Protein AF-A0A354J5S4-F1 (afdb_monomer_lite)

Sequence (283 aa):
MTESVIISNTYKTKIVNFQKLPHIDVNEFIYNPDIFTYIDLDSKTEQVICNQIESSGGEFEKNYLPVWAHDSKITCGNYSYIKLLNYLDICRPIEYIVSKLIQKKKLCLIYGNCQVTVLSRLLSSSEKFREQYIIVQLPEIFKAEYYNGYYNIFKEILSKTDLFVYQHVNVGNRFGEEMATDNILKFLKEDCIKICFPNAYVGFYYPQSTKIKGEKIPEDTIMPYGDSAIQNNITSTNYEDLITKITSEDLYSKDHIEKYFAESMNELRQREYYCDVIISDYI

pLDDT: mean 76.94, std 16.73, range [27.16, 98.0]

Secondary structure (DSSP, 8-state):
----EEEETTTTEEEEEGGG-TT--GGGG---TT-EEEEE--HHHHHHHHHHHHHTT--BTTTEEEHHHHHHHHTTSEEEHHHHHHHHHHH--HHHHHHHHHTTSEEEEEESSTHHHHHHHHHHH-HHHHHHEEEEEPPPGGGGGGSTTHHHHHHHHHHT-SEEEE----TT-TT-GGGSHHHHGGGS-TT-EEEE-------TT-TTEEEPPSS---TT-S--EEEHHHHTTTT-S-HHHHHHHHT-TTSS-HHHHHHHHHHHHHHHHHHHTT-S---TTT-

Radius of gyration: 24.84 Å; chains: 1; bounding box: 55×50×72 Å

Structure (mmCIF, N/CA/C/O backbone):
data_AF-A0A354J5S4-F1
#
_entry.id   AF-A0A354J5S4-F1
#
loop_
_atom_site.group_PDB
_atom_site.id
_atom_site.type_symbol
_atom_site.label_atom_id
_atom_site.label_alt_id
_atom_site.label_comp_id
_atom_site.label_asym_id
_atom_site.label_entity_id
_atom_site.label_seq_id
_atom_site.pdbx_PDB_ins_code
_atom_site.Cartn_x
_atom_site.Cartn_y
_atom_site.Cartn_z
_atom_site.occupancy
_atom_site.B_iso_or_equiv
_atom_site.auth_seq_id
_atom_site.auth_comp_id
_atom_site.auth_asym_id
_atom_site.auth_atom_id
_atom_site.pdbx_PDB_model_num
ATOM 1 N N . MET A 1 1 ? 17.209 31.662 25.648 1.00 28.86 1 MET A N 1
ATOM 2 C CA . MET A 1 1 ? 16.359 30.878 26.564 1.00 28.86 1 MET A CA 1
ATOM 3 C C . MET A 1 1 ? 14.965 31.432 26.411 1.00 28.86 1 MET A C 1
ATOM 5 O O . MET A 1 1 ? 14.694 32.519 26.894 1.00 28.86 1 MET A O 1
ATOM 9 N N . THR A 1 2 ? 14.153 30.774 25.601 1.00 27.16 2 THR A N 1
ATOM 10 C CA . THR A 1 2 ? 12.825 31.247 25.219 1.00 27.16 2 THR A CA 1
ATOM 11 C C . THR A 1 2 ? 11.898 30.063 25.394 1.00 27.16 2 THR A C 1
ATOM 13 O O . THR A 1 2 ? 12.059 29.037 24.730 1.00 27.16 2 THR A O 1
ATOM 16 N N . GLU A 1 3 ? 10.991 30.193 26.357 1.00 36.50 3 GLU A N 1
ATOM 17 C CA . GLU A 1 3 ? 9.830 29.330 26.512 1.00 36.50 3 GLU A CA 1
ATOM 18 C C . GLU A 1 3 ? 9.137 29.200 25.153 1.00 36.50 3 GLU A C 1
ATOM 20 O O . GLU A 1 3 ? 8.970 30.181 24.431 1.00 36.50 3 GLU A O 1
ATOM 25 N N . SER A 1 4 ? 8.737 27.992 24.774 1.00 36.81 4 SER A N 1
ATOM 26 C CA . SER A 1 4 ? 7.795 27.829 23.662 1.00 36.81 4 SER A CA 1
ATOM 27 C C . SER A 1 4 ? 6.645 26.937 24.097 1.00 36.81 4 SER A C 1
ATOM 29 O O . SER A 1 4 ? 6.351 25.912 23.494 1.00 36.81 4 SER A O 1
ATOM 31 N N . VAL A 1 5 ? 5.972 27.365 25.167 1.00 42.47 5 VAL A N 1
ATOM 32 C CA . VAL A 1 5 ? 4.548 27.080 25.329 1.00 42.47 5 VAL A CA 1
ATOM 33 C C . VAL A 1 5 ? 3.833 28.042 24.384 1.00 42.47 5 VAL A C 1
ATOM 35 O O . VAL A 1 5 ? 3.656 29.217 24.697 1.00 42.47 5 VAL A O 1
ATOM 38 N N . ILE A 1 6 ? 3.472 27.573 23.192 1.00 40.91 6 ILE A N 1
ATOM 39 C CA . ILE A 1 6 ? 2.639 28.370 22.290 1.00 40.91 6 ILE A CA 1
ATOM 40 C C . ILE A 1 6 ? 1.194 28.151 22.736 1.00 40.91 6 ILE A C 1
ATOM 42 O O . ILE A 1 6 ? 0.607 27.093 22.501 1.00 40.91 6 ILE A O 1
ATOM 46 N N . ILE A 1 7 ? 0.644 29.148 23.427 1.00 38.75 7 ILE A N 1
ATOM 47 C CA . ILE A 1 7 ? -0.784 29.224 23.734 1.00 38.75 7 ILE A CA 1
ATOM 48 C C . ILE A 1 7 ? -1.436 29.955 22.563 1.00 38.75 7 ILE A C 1
ATOM 50 O O . ILE A 1 7 ? -1.250 31.159 22.386 1.00 38.75 7 ILE A O 1
ATOM 54 N N . SER A 1 8 ? -2.172 29.222 21.730 1.00 35.97 8 SER A N 1
ATOM 55 C CA . SER A 1 8 ? -3.059 29.850 20.752 1.00 35.97 8 SER A CA 1
ATOM 56 C C . SER A 1 8 ? -4.283 30.368 21.503 1.00 35.97 8 SER A C 1
ATOM 58 O O . SER A 1 8 ? -4.976 29.597 22.155 1.00 35.97 8 SER A O 1
ATOM 60 N N . ASN A 1 9 ? -4.561 31.671 21.438 1.00 35.41 9 ASN A N 1
ATOM 61 C CA . ASN A 1 9 ? -5.758 32.253 22.063 1.00 35.41 9 ASN A CA 1
ATOM 62 C C . ASN A 1 9 ? -7.028 32.062 21.216 1.00 35.41 9 ASN A C 1
ATOM 64 O O . ASN A 1 9 ? -8.121 32.398 21.664 1.00 35.41 9 ASN A O 1
ATOM 68 N N . THR A 1 10 ? -6.903 31.552 19.988 1.00 36.09 10 THR A N 1
ATOM 69 C CA . THR A 1 10 ? -8.021 31.447 19.036 1.00 36.09 10 THR A CA 1
ATOM 70 C C . THR A 1 10 ? -8.784 30.124 19.171 1.00 36.09 10 THR A C 1
ATOM 72 O O . THR A 1 10 ? -9.966 30.056 18.858 1.00 36.09 10 THR A O 1
ATOM 75 N N . TYR A 1 11 ? -8.127 29.097 19.710 1.00 40.41 11 TYR A N 1
ATOM 76 C CA . TYR A 1 11 ? -8.690 27.807 20.111 1.00 40.41 11 TYR A CA 1
ATOM 77 C C . TYR A 1 11 ? -8.011 27.471 21.437 1.00 40.41 11 TYR A C 1
ATOM 79 O O . TYR A 1 11 ? -6.797 27.609 21.484 1.00 40.41 11 TYR A O 1
ATOM 87 N N . LYS A 1 12 ? -8.721 27.095 22.512 1.00 51.34 12 LYS A N 1
ATOM 88 C CA . LYS A 1 12 ? -8.114 26.769 23.826 1.00 51.34 12 LYS A CA 1
ATOM 89 C C . LYS A 1 12 ? -7.152 25.567 23.716 1.00 51.34 12 LYS A C 1
ATOM 91 O O . LYS A 1 12 ? -7.483 24.435 24.066 1.00 51.34 12 LYS A O 1
ATOM 96 N N . THR A 1 13 ? -5.962 25.793 23.183 1.00 48.44 13 THR A N 1
ATOM 97 C CA . THR A 1 13 ? -5.029 24.759 22.747 1.00 48.44 13 THR A CA 1
ATOM 98 C C . THR A 1 13 ? -3.644 25.140 23.238 1.00 48.44 13 THR A C 1
ATOM 100 O O . THR A 1 13 ? -3.124 26.209 22.903 1.00 48.44 13 THR A O 1
ATOM 103 N N . LYS A 1 14 ? -3.052 24.254 24.042 1.00 58.66 14 LYS A N 1
ATOM 104 C CA . LYS A 1 14 ? -1.699 24.406 24.577 1.00 58.66 14 LYS A CA 1
ATOM 105 C C . LYS A 1 14 ? -0.815 23.367 23.893 1.00 58.66 14 LYS A C 1
ATOM 107 O O . LYS A 1 14 ? -0.990 22.166 24.094 1.00 58.66 14 LYS A O 1
ATOM 112 N N . ILE A 1 15 ? 0.119 23.821 23.060 1.00 53.38 15 ILE A N 1
ATOM 113 C CA . ILE A 1 15 ? 1.168 22.945 22.526 1.00 53.38 15 ILE A CA 1
ATOM 114 C C . ILE A 1 15 ? 2.288 22.923 23.559 1.00 53.38 15 ILE A C 1
ATOM 116 O O . ILE A 1 15 ? 2.811 23.981 23.921 1.00 53.38 15 ILE A O 1
ATOM 120 N N . VAL A 1 16 ? 2.644 21.734 24.044 1.00 56.75 16 VAL A N 1
ATOM 121 C CA . VAL A 1 16 ? 3.704 21.580 25.040 1.00 56.75 16 VAL A CA 1
ATOM 122 C C . VAL A 1 16 ? 4.821 20.732 24.456 1.00 56.75 16 VAL A C 1
ATOM 124 O O . VAL A 1 16 ? 4.677 19.527 24.273 1.00 56.75 16 VAL A O 1
ATOM 127 N N . ASN A 1 17 ? 5.944 21.379 24.148 1.00 52.47 17 ASN A N 1
ATOM 128 C CA . ASN A 1 17 ? 7.158 20.694 23.724 1.00 52.47 17 ASN A CA 1
ATOM 129 C C . ASN A 1 17 ? 8.052 20.459 24.949 1.00 52.47 17 ASN A C 1
ATOM 131 O O . ASN A 1 17 ? 8.737 21.370 25.420 1.00 52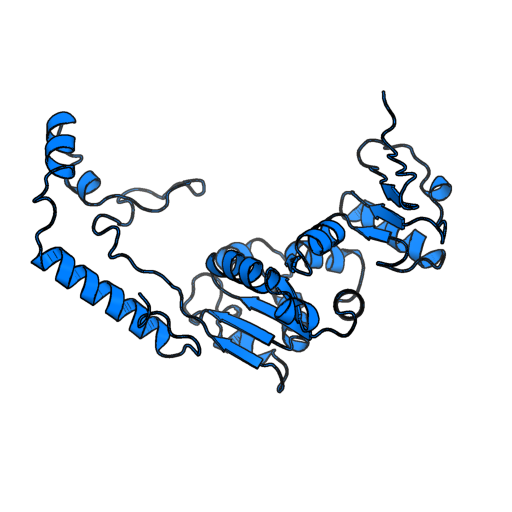.47 17 ASN A O 1
ATOM 135 N N . PHE A 1 18 ? 8.025 19.238 25.474 1.00 53.88 18 PHE A N 1
ATOM 136 C CA . PHE A 1 18 ? 8.757 18.870 26.687 1.00 53.88 18 PHE A CA 1
ATOM 137 C C . PHE A 1 18 ? 10.214 18.450 26.417 1.00 53.88 18 PHE A C 1
ATOM 139 O O . PHE A 1 18 ? 11.010 18.412 27.352 1.00 53.88 18 PHE A O 1
ATOM 146 N N . GLN A 1 19 ? 10.622 18.231 25.156 1.00 45.22 19 GLN A N 1
ATOM 147 C CA . GLN A 1 19 ? 12.012 17.877 24.806 1.00 45.22 19 GLN A CA 1
ATOM 148 C C . GLN A 1 19 ? 13.031 18.972 25.174 1.00 45.22 19 GLN A C 1
ATOM 150 O O . GLN A 1 19 ? 14.220 18.698 25.319 1.00 45.22 19 GLN A O 1
ATOM 155 N N . LYS A 1 20 ? 12.582 20.221 25.352 1.00 46.41 20 LYS A N 1
ATOM 156 C CA . LYS A 1 20 ? 13.426 21.358 25.762 1.00 46.41 20 LYS A CA 1
ATOM 157 C C . LYS A 1 20 ? 13.394 21.651 27.268 1.00 46.41 20 LYS A C 1
ATOM 159 O O . LYS A 1 20 ? 13.984 22.644 27.691 1.00 46.41 20 LYS A O 1
ATOM 164 N N . LEU A 1 21 ? 12.688 20.848 28.068 1.00 48.03 21 LEU A N 1
ATOM 165 C CA . LEU A 1 21 ? 12.344 21.179 29.455 1.00 48.03 21 LEU A CA 1
ATOM 166 C C . LEU A 1 21 ? 12.576 19.977 30.396 1.00 48.03 21 LEU A C 1
ATOM 168 O O . LEU A 1 21 ? 11.621 19.419 30.930 1.00 48.03 21 LEU A O 1
ATOM 172 N N . PRO A 1 22 ? 13.842 19.584 30.648 1.00 42.69 22 PRO A N 1
ATOM 173 C CA . PRO A 1 22 ? 14.190 18.392 31.437 1.00 42.69 22 PRO A CA 1
ATOM 174 C C . PRO A 1 22 ? 13.869 18.487 32.944 1.00 42.69 22 PRO A C 1
ATOM 176 O O . PRO A 1 22 ? 14.145 17.548 33.686 1.00 42.69 22 PRO A O 1
ATOM 179 N N . HIS A 1 23 ? 13.312 19.609 33.414 1.00 41.78 23 HIS A N 1
ATOM 180 C CA . HIS A 1 23 ? 13.087 19.898 34.838 1.00 41.78 23 HIS A CA 1
ATOM 181 C C . HIS A 1 23 ? 11.659 20.344 35.175 1.00 41.78 23 HIS A C 1
ATOM 183 O O . HIS A 1 23 ? 11.429 20.823 36.282 1.00 41.78 23 HIS A O 1
ATOM 189 N N . ILE A 1 24 ? 10.703 20.226 34.249 1.00 46.38 24 ILE A N 1
ATOM 190 C CA . ILE A 1 24 ? 9.313 20.575 34.562 1.00 46.38 24 ILE A CA 1
ATOM 191 C C . ILE A 1 24 ? 8.674 19.452 35.371 1.00 46.38 24 ILE A C 1
ATOM 193 O O . ILE A 1 24 ? 8.628 18.302 34.931 1.00 46.38 24 ILE A O 1
ATOM 197 N N . ASP A 1 25 ? 8.156 19.814 36.543 1.00 47.22 25 ASP A N 1
ATOM 198 C CA . ASP A 1 25 ? 7.254 18.968 37.308 1.00 47.22 25 ASP A CA 1
ATOM 199 C C . ASP A 1 25 ? 5.963 18.795 36.497 1.00 47.22 25 ASP A C 1
ATOM 201 O O . ASP A 1 25 ? 5.202 19.740 36.285 1.00 47.22 25 ASP A O 1
ATOM 205 N N . VAL A 1 26 ? 5.730 17.582 35.994 1.00 48.56 26 VAL A N 1
ATOM 206 C CA . VAL A 1 26 ? 4.555 17.245 35.176 1.00 48.56 26 VAL A CA 1
ATOM 207 C C . VAL A 1 26 ? 3.250 17.539 35.935 1.00 48.56 26 VAL A C 1
ATOM 209 O O . VAL A 1 26 ? 2.219 17.800 35.311 1.00 48.56 26 VAL A O 1
ATOM 212 N N . ASN A 1 27 ? 3.307 17.615 37.271 1.00 46.53 27 ASN A N 1
ATOM 213 C CA . ASN A 1 27 ? 2.189 18.035 38.112 1.00 46.53 27 ASN A CA 1
ATOM 214 C C . ASN A 1 27 ? 1.753 19.503 37.879 1.00 46.53 27 ASN A C 1
ATOM 216 O O . ASN A 1 27 ? 0.619 19.852 38.185 1.00 46.53 27 ASN A O 1
ATOM 220 N N . GLU A 1 28 ? 2.569 20.383 37.293 1.00 49.06 28 GLU A N 1
ATOM 221 C CA . GLU A 1 28 ? 2.109 21.732 36.897 1.00 49.06 28 GLU A CA 1
ATOM 222 C C . GLU A 1 28 ? 1.300 21.736 35.585 1.00 49.06 28 GLU A C 1
ATOM 224 O O . GLU A 1 28 ? 0.610 22.707 35.270 1.00 49.06 28 GLU A O 1
ATOM 229 N N . PHE A 1 29 ? 1.343 20.639 34.823 1.00 53.88 29 PHE A N 1
ATOM 230 C CA . PHE A 1 29 ? 0.548 20.418 33.610 1.00 53.88 29 PHE A CA 1
ATOM 231 C C . PHE A 1 29 ? -0.643 19.484 33.859 1.00 53.88 29 PHE A C 1
ATOM 233 O O . PHE A 1 29 ? -1.167 18.883 32.917 1.00 53.88 29 PHE A O 1
ATOM 240 N N . ILE A 1 30 ? -1.088 19.383 35.120 1.00 53.19 30 ILE A N 1
ATOM 241 C CA . ILE A 1 30 ? -2.297 18.650 35.496 1.00 53.19 30 ILE A CA 1
ATOM 242 C C . ILE A 1 30 ? -3.453 19.078 34.595 1.00 53.19 30 ILE A C 1
ATOM 244 O O . ILE A 1 30 ? -3.718 20.264 34.388 1.00 53.19 30 ILE A O 1
ATOM 248 N N . TYR A 1 31 ? -4.101 18.045 34.059 1.00 51.50 31 TYR A N 1
ATOM 249 C CA . TYR A 1 31 ? -5.344 18.060 33.311 1.00 51.50 31 TYR A CA 1
ATOM 250 C C . TYR A 1 31 ? -6.196 19.306 33.580 1.00 51.50 31 TYR A C 1
ATOM 252 O O . TYR A 1 31 ? -6.795 19.457 34.645 1.00 51.50 31 TYR A O 1
ATOM 260 N N . ASN A 1 32 ? -6.282 20.180 32.577 1.00 60.28 32 ASN A N 1
ATOM 261 C CA . ASN A 1 32 ? -7.360 21.146 32.491 1.00 60.28 32 ASN A CA 1
ATOM 262 C C . ASN A 1 32 ? -8.371 20.607 31.465 1.00 60.28 32 ASN A C 1
ATOM 264 O O . ASN A 1 32 ? -8.022 20.525 30.284 1.00 60.28 32 ASN A O 1
ATOM 268 N N . PRO A 1 33 ? -9.602 20.245 31.874 1.00 57.69 33 PRO A N 1
ATOM 269 C CA . PRO A 1 33 ? -10.614 19.699 30.968 1.00 57.69 33 PRO A CA 1
ATOM 270 C C . PRO A 1 33 ? -10.940 20.632 29.794 1.00 57.69 33 PRO A C 1
ATOM 272 O O . PRO A 1 33 ? -11.371 20.156 28.745 1.00 57.69 33 PRO A O 1
ATOM 275 N N . ASP A 1 34 ? -10.697 21.936 29.952 1.00 55.81 34 ASP A N 1
ATOM 276 C CA . ASP A 1 34 ? -10.975 22.962 28.948 1.00 55.81 34 ASP A CA 1
ATOM 277 C C . ASP A 1 34 ? -9.822 23.195 27.958 1.00 55.81 34 ASP A C 1
ATOM 279 O O . ASP A 1 34 ? -9.954 24.047 27.073 1.00 55.81 34 ASP A O 1
ATOM 283 N N . ILE A 1 35 ? -8.685 22.505 28.110 1.00 59.03 35 ILE A N 1
ATOM 284 C CA . ILE A 1 35 ? -7.488 22.709 27.285 1.00 59.03 35 ILE A CA 1
ATOM 285 C C . ILE A 1 35 ? -7.123 21.416 26.558 1.00 59.03 35 ILE A C 1
ATOM 287 O O . ILE A 1 35 ? -6.870 20.382 27.173 1.00 59.03 35 ILE A O 1
ATOM 291 N N . PHE A 1 36 ? -7.019 21.505 25.232 1.00 55.75 36 PHE A N 1
ATOM 292 C CA . PHE A 1 36 ? -6.488 20.422 24.410 1.00 55.75 36 PHE A CA 1
ATOM 293 C C . PHE A 1 36 ? -4.956 20.442 24.403 1.00 55.75 36 PHE A C 1
ATOM 295 O O . PHE A 1 36 ? -4.360 21.477 24.077 1.00 55.75 36 PHE A O 1
ATOM 302 N N . THR A 1 37 ? -4.329 19.310 24.732 1.00 63.28 37 THR A N 1
ATOM 303 C CA . THR A 1 37 ? -2.869 19.189 24.880 1.00 63.28 37 THR A CA 1
ATOM 304 C C . THR A 1 37 ? -2.248 18.320 23.784 1.00 63.28 37 THR A C 1
ATOM 306 O O . THR A 1 37 ? -2.622 17.160 23.611 1.00 63.28 37 THR A O 1
ATOM 309 N N . TYR A 1 38 ? -1.255 18.859 23.074 1.00 56.16 38 TYR A N 1
ATOM 310 C CA . TYR A 1 38 ? -0.408 18.084 22.159 1.00 56.16 38 TYR A CA 1
ATOM 311 C C . TYR A 1 38 ? 0.848 17.598 22.872 1.00 56.16 38 TYR A C 1
ATOM 313 O O . TYR A 1 38 ? 1.529 18.405 23.508 1.00 56.16 38 TYR A O 1
ATOM 321 N N . ILE A 1 39 ? 1.149 16.303 22.749 1.00 62.31 39 ILE A N 1
ATOM 322 C CA . ILE A 1 39 ? 2.300 15.672 23.408 1.00 62.31 39 ILE A CA 1
ATOM 323 C C . ILE A 1 39 ? 3.324 15.273 22.343 1.00 62.31 39 ILE A C 1
ATOM 325 O O . ILE A 1 39 ? 3.045 14.406 21.515 1.00 62.31 39 ILE A O 1
ATOM 329 N N . ASP A 1 40 ? 4.484 15.932 22.362 1.00 59.91 40 ASP A N 1
ATOM 330 C CA . ASP A 1 40 ? 5.626 15.660 21.477 1.00 59.91 40 ASP A CA 1
ATOM 331 C C . ASP A 1 40 ? 6.833 15.213 22.306 1.00 59.91 40 ASP A C 1
ATOM 333 O O . ASP A 1 40 ? 7.572 16.043 22.852 1.00 59.91 40 ASP A O 1
ATOM 337 N N . LEU A 1 41 ? 6.985 13.903 22.491 1.00 61.81 41 LEU A N 1
ATOM 338 C CA . LEU A 1 41 ? 7.961 13.329 23.410 1.00 61.81 41 LEU A CA 1
ATOM 339 C C . LEU A 1 41 ? 8.554 12.027 22.885 1.00 61.81 41 LEU A C 1
ATOM 341 O O . LEU A 1 41 ? 8.040 11.412 21.955 1.00 61.81 41 LEU A O 1
ATOM 345 N N . ASP A 1 42 ? 9.658 11.599 23.501 1.00 61.34 42 ASP A N 1
ATOM 346 C CA . ASP A 1 42 ? 10.075 10.213 23.355 1.00 61.34 42 ASP A CA 1
ATOM 347 C C . ASP A 1 42 ? 8.988 9.277 23.910 1.00 61.34 42 ASP A C 1
ATOM 349 O O . ASP A 1 42 ? 8.239 9.610 24.833 1.00 61.34 42 ASP A O 1
ATOM 353 N N . SER A 1 43 ? 8.924 8.082 23.331 1.00 60.28 43 SER A N 1
ATOM 354 C CA . SER A 1 43 ? 7.834 7.132 23.551 1.00 60.28 43 SER A CA 1
ATOM 355 C C . SER A 1 43 ? 7.598 6.740 25.022 1.00 60.28 43 SER A C 1
ATOM 357 O O . SER A 1 43 ? 6.459 6.483 25.409 1.00 60.28 43 SER A O 1
ATOM 359 N N . LYS A 1 44 ? 8.636 6.756 25.875 1.00 60.62 44 LYS A N 1
ATOM 360 C CA . LYS A 1 44 ? 8.527 6.387 27.296 1.00 60.62 44 LYS A CA 1
ATOM 361 C C . LYS A 1 44 ? 7.998 7.547 28.142 1.00 60.62 44 LYS A C 1
ATOM 363 O O . LYS A 1 44 ? 7.184 7.334 29.039 1.00 60.62 44 LYS A O 1
ATOM 368 N N . THR A 1 45 ? 8.430 8.772 27.856 1.00 63.56 45 THR A N 1
ATOM 369 C CA . THR A 1 45 ? 7.941 9.972 28.554 1.00 63.56 45 THR A CA 1
ATOM 370 C C . THR A 1 45 ? 6.499 10.294 28.145 1.00 63.56 45 THR A C 1
ATOM 372 O O . THR A 1 45 ? 5.683 10.659 28.993 1.00 63.56 45 THR A O 1
ATOM 375 N N . GLU A 1 46 ? 6.142 10.068 26.876 1.00 67.56 46 GLU A N 1
ATOM 376 C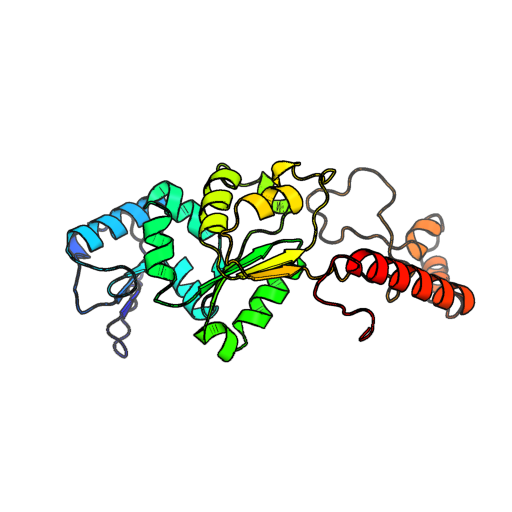 CA . GLU A 1 46 ? 4.769 10.217 26.375 1.00 67.56 46 GLU A CA 1
ATOM 377 C C . GLU A 1 46 ? 3.768 9.342 27.161 1.00 67.56 46 GLU A C 1
ATOM 379 O O . GLU A 1 46 ? 2.689 9.816 27.523 1.00 67.56 46 GLU A O 1
ATOM 384 N N . GLN A 1 47 ? 4.148 8.106 27.511 1.00 65.31 47 GLN A N 1
ATOM 385 C CA . GLN A 1 47 ? 3.329 7.166 28.290 1.00 65.31 47 GLN A CA 1
ATOM 386 C C . GLN A 1 47 ? 2.960 7.696 29.677 1.00 65.31 47 GLN A C 1
ATOM 388 O O . GLN A 1 47 ? 1.796 7.632 30.080 1.00 65.31 47 GLN A O 1
ATOM 393 N N . VAL A 1 48 ? 3.953 8.194 30.421 1.00 67.25 48 VAL A N 1
ATOM 394 C CA . VAL A 1 48 ? 3.758 8.684 31.793 1.00 67.25 48 VAL A CA 1
ATOM 395 C C . VAL A 1 48 ? 2.742 9.822 31.790 1.00 67.25 48 VAL A C 1
ATOM 397 O O . VAL A 1 48 ? 1.803 9.806 32.584 1.00 67.25 48 VAL A O 1
ATOM 400 N N . ILE A 1 49 ? 2.872 10.742 30.833 1.00 69.75 49 ILE A N 1
ATOM 401 C CA . ILE A 1 49 ? 1.964 11.881 30.691 1.00 69.75 49 ILE A CA 1
ATOM 402 C C . ILE A 1 49 ? 0.564 11.425 30.269 1.00 69.75 49 ILE A C 1
ATOM 404 O O . ILE A 1 49 ? -0.416 11.832 30.892 1.00 69.75 49 ILE A O 1
ATOM 408 N N . CYS A 1 50 ? 0.443 10.549 29.263 1.00 72.00 50 CYS A N 1
ATOM 409 C CA . CYS A 1 50 ? -0.860 10.027 28.832 1.00 72.00 50 CYS A CA 1
ATOM 410 C C . CYS A 1 50 ? -1.602 9.346 29.995 1.00 72.00 50 CYS A C 1
ATOM 412 O O . CYS A 1 50 ? -2.772 9.636 30.243 1.00 72.00 50 CYS A O 1
ATOM 414 N N . ASN A 1 51 ? -0.912 8.488 30.753 1.00 71.25 51 ASN A N 1
ATOM 415 C CA . ASN A 1 51 ? -1.498 7.789 31.897 1.00 71.25 51 ASN A CA 1
ATOM 416 C C . ASN A 1 51 ? -1.906 8.745 33.025 1.00 71.25 51 ASN A C 1
ATOM 418 O O . ASN A 1 51 ? -2.936 8.525 33.660 1.00 71.25 51 ASN A O 1
ATOM 422 N N . GLN A 1 52 ? -1.142 9.810 33.271 1.00 70.25 52 GLN A N 1
ATOM 423 C CA . GLN A 1 52 ? -1.490 10.831 34.263 1.00 70.25 52 GLN A CA 1
ATOM 424 C C . GLN A 1 52 ? -2.707 11.666 33.848 1.00 70.25 52 GLN A C 1
ATOM 426 O O . GLN A 1 52 ? -3.577 11.922 34.685 1.00 70.25 52 GLN A O 1
ATOM 431 N N . ILE A 1 53 ? -2.802 12.052 32.568 1.00 71.56 53 ILE A N 1
ATOM 432 C CA . ILE A 1 53 ? -3.968 12.765 32.025 1.00 71.56 53 ILE A CA 1
ATOM 433 C C . ILE A 1 53 ? -5.221 11.902 32.180 1.00 71.56 53 ILE A C 1
ATOM 435 O O . ILE A 1 53 ? -6.227 12.381 32.702 1.00 71.56 53 ILE A O 1
ATOM 439 N N . GLU A 1 54 ? -5.155 10.625 31.798 1.00 73.56 54 GLU A N 1
ATOM 440 C CA . GLU A 1 54 ? -6.297 9.721 31.937 1.00 73.56 54 GLU A CA 1
ATOM 441 C C . GLU A 1 54 ? -6.655 9.409 33.395 1.00 73.56 54 GLU A C 1
ATOM 443 O O . GLU A 1 54 ? -7.833 9.408 33.749 1.00 73.56 54 GLU A O 1
ATOM 448 N N . SER A 1 55 ? -5.662 9.214 34.270 1.00 73.62 55 SER A N 1
ATOM 449 C CA . SER A 1 55 ? -5.898 9.015 35.714 1.00 73.62 55 SER A CA 1
ATOM 450 C C . SER A 1 55 ? -6.560 10.233 36.365 1.00 73.62 55 SER A C 1
ATOM 452 O O . SER A 1 55 ? -7.228 10.107 37.387 1.00 73.62 55 SER A O 1
ATOM 454 N N . SER A 1 56 ? -6.401 11.407 35.750 1.00 72.31 56 SER A N 1
ATOM 455 C CA . SER A 1 56 ? -7.040 12.662 36.150 1.00 72.31 56 SER A CA 1
ATOM 456 C C . SER A 1 56 ? -8.406 12.881 35.475 1.00 72.31 56 SER A C 1
ATOM 458 O O . SER A 1 56 ? -8.999 13.949 35.615 1.00 72.31 56 SER A O 1
ATOM 460 N N . GLY A 1 57 ? -8.924 11.880 34.752 1.00 73.50 57 GLY A N 1
ATOM 461 C CA . GLY A 1 57 ? -10.226 11.908 34.080 1.00 73.50 57 GLY A CA 1
ATOM 462 C C . GLY A 1 57 ? -10.215 12.500 32.669 1.00 73.50 57 GLY A C 1
ATOM 463 O O . GLY A 1 57 ? -11.285 12.734 32.107 1.00 73.50 57 GLY A O 1
ATOM 464 N N . GLY A 1 58 ? -9.039 12.752 32.092 1.00 71.50 58 GLY A N 1
ATOM 465 C CA . GLY A 1 58 ? -8.907 13.142 30.693 1.00 71.50 58 GLY A CA 1
ATOM 466 C C . GLY A 1 58 ? -9.102 11.972 29.733 1.00 71.50 58 GLY A C 1
ATOM 467 O O . GLY A 1 58 ? -8.849 10.817 30.056 1.00 71.50 58 GLY A O 1
ATOM 468 N N . GLU A 1 59 ? -9.541 12.271 28.517 1.00 71.88 59 GLU A N 1
ATOM 469 C CA . GLU A 1 59 ? -9.792 11.279 27.476 1.00 71.88 59 GLU A CA 1
ATOM 470 C C . GLU A 1 59 ? -8.937 11.569 26.230 1.00 71.88 59 GLU A C 1
ATOM 472 O O . GLU A 1 59 ? -8.801 12.719 25.792 1.00 71.88 59 GLU A O 1
ATOM 477 N N . PHE A 1 60 ? -8.380 10.513 25.629 1.00 71.50 60 PHE A N 1
ATOM 478 C CA . PHE A 1 60 ? -7.693 10.573 24.335 1.00 71.50 60 PHE A CA 1
ATOM 479 C C . PHE A 1 60 ? -8.590 11.215 23.264 1.00 71.50 60 PHE A C 1
ATOM 481 O O . PHE A 1 60 ? -9.793 10.958 23.224 1.00 71.50 60 PHE A O 1
ATOM 488 N N . GLU A 1 61 ? -8.011 12.072 22.417 1.00 66.62 61 GLU A N 1
ATOM 489 C CA . GLU A 1 61 ? -8.673 12.884 21.379 1.00 66.62 61 GLU A CA 1
ATOM 490 C C . GLU A 1 61 ? -9.678 13.939 21.842 1.00 66.62 61 GLU A C 1
ATOM 492 O O . GLU A 1 61 ? -10.075 14.773 21.022 1.00 66.62 61 GLU A O 1
ATOM 497 N N . LYS A 1 62 ? -10.037 13.959 23.126 1.00 70.25 62 LYS A N 1
ATOM 498 C CA . LYS A 1 62 ? -10.848 15.016 23.744 1.00 70.25 62 LYS A CA 1
ATOM 499 C C . LYS A 1 62 ? -9.988 16.007 24.516 1.00 70.25 62 LYS A C 1
ATOM 501 O O . LYS A 1 62 ? -10.225 17.206 24.442 1.00 70.25 62 LYS A O 1
ATOM 506 N N . ASN A 1 63 ? -8.994 15.505 25.242 1.00 73.62 63 ASN A N 1
ATOM 507 C CA . ASN A 1 63 ? -8.148 16.302 26.127 1.00 73.62 63 ASN A CA 1
ATOM 508 C C . ASN A 1 63 ? -6.679 16.271 25.713 1.00 73.62 63 ASN A C 1
ATOM 510 O O . ASN A 1 63 ? -5.954 17.234 25.958 1.00 73.62 63 ASN A O 1
ATOM 514 N N . TYR A 1 64 ? -6.242 15.198 25.053 1.00 71.25 64 TYR A N 1
ATOM 515 C CA . TYR A 1 64 ? -4.881 15.110 24.546 1.00 71.25 64 TYR A CA 1
ATOM 516 C C . TYR A 1 64 ? -4.776 14.324 23.243 1.00 71.25 64 TYR A C 1
ATOM 518 O O . TYR A 1 64 ? -5.625 13.484 22.931 1.00 71.25 64 TYR A O 1
ATOM 526 N N . LEU A 1 65 ? -3.712 14.593 22.489 1.00 68.75 65 LEU A N 1
ATOM 527 C CA . LEU A 1 65 ? -3.345 13.831 21.302 1.00 68.75 65 LEU A CA 1
ATOM 528 C C . LEU A 1 65 ? -1.820 13.766 21.179 1.00 68.75 65 LEU A C 1
ATOM 530 O O . LEU A 1 65 ? -1.171 14.818 21.146 1.00 68.75 65 LEU A O 1
ATOM 534 N N . PRO A 1 66 ? -1.235 12.564 21.074 1.00 68.94 66 PRO A N 1
ATOM 535 C CA . PRO A 1 66 ? 0.133 12.414 20.613 1.00 68.94 66 PRO A CA 1
ATOM 536 C C . PRO A 1 66 ? 0.372 13.142 19.295 1.00 68.94 66 PRO A C 1
ATOM 538 O O . PRO A 1 66 ? -0.488 13.107 18.407 1.00 68.94 66 PRO A O 1
ATOM 541 N N . VAL A 1 67 ? 1.545 13.750 19.117 1.00 66.19 67 VAL A N 1
ATOM 542 C CA . VAL A 1 67 ? 1.869 14.477 17.877 1.00 66.19 67 VAL A CA 1
ATOM 543 C C . VAL A 1 67 ? 1.717 13.598 16.641 1.00 66.19 67 VAL A C 1
ATOM 545 O O . VAL A 1 67 ? 1.161 14.038 15.639 1.00 66.19 67 VAL A O 1
ATOM 548 N N . TRP A 1 68 ? 2.093 12.324 16.714 1.00 67.44 68 TRP A N 1
ATOM 549 C CA . TRP A 1 68 ? 1.930 11.421 15.578 1.00 67.44 68 TRP A CA 1
ATOM 550 C C . TRP A 1 68 ? 0.459 11.177 15.198 1.00 67.44 68 TRP A C 1
ATOM 552 O O . TRP A 1 68 ? 0.153 10.985 14.018 1.00 67.44 68 TRP A O 1
ATOM 562 N N . ALA A 1 69 ? -0.455 11.201 16.170 1.00 67.06 69 ALA A N 1
ATOM 563 C CA . ALA A 1 69 ? -1.890 11.073 15.942 1.00 67.06 69 ALA A CA 1
ATOM 564 C C . ALA A 1 69 ? -2.507 12.411 15.488 1.00 67.06 69 ALA A C 1
ATOM 566 O O . ALA A 1 69 ? -3.467 12.414 14.718 1.00 67.06 69 ALA A O 1
ATOM 567 N N . HIS A 1 70 ? -1.920 13.547 15.880 1.00 65.50 70 HIS A N 1
ATOM 568 C CA . HIS A 1 70 ? -2.254 14.862 15.325 1.00 65.50 70 HIS A CA 1
ATOM 569 C C . HIS A 1 70 ? -1.861 14.983 13.855 1.00 65.50 70 HIS A C 1
ATOM 571 O O . HIS A 1 70 ? -2.705 15.340 13.032 1.00 65.50 70 HIS A O 1
ATOM 577 N N . ASP A 1 71 ? -0.632 14.594 13.506 1.00 62.31 71 ASP A N 1
ATOM 578 C CA . ASP A 1 71 ? -0.204 14.473 12.111 1.00 62.31 71 ASP A CA 1
ATOM 579 C C . ASP A 1 71 ? -1.173 13.582 11.336 1.00 62.31 71 ASP A C 1
ATOM 581 O O . ASP A 1 71 ? -1.487 13.871 10.191 1.00 62.31 71 ASP A O 1
ATOM 585 N N . SER A 1 72 ? -1.718 12.544 11.976 1.00 61.66 72 SER A N 1
ATOM 586 C CA . SER A 1 72 ? -2.691 11.646 11.351 1.00 61.66 72 SER A CA 1
ATOM 587 C C . SER A 1 72 ? -4.061 12.300 11.089 1.00 61.66 72 SER A C 1
ATOM 589 O O . SER A 1 72 ? -4.749 11.964 10.122 1.00 61.66 72 SER A O 1
ATOM 591 N N . LYS A 1 73 ? -4.468 13.277 11.916 1.00 59.50 73 LYS A N 1
ATOM 592 C CA . LYS A 1 73 ? -5.628 14.142 11.627 1.00 59.50 73 LYS A CA 1
ATOM 593 C C . LYS A 1 73 ? -5.333 15.091 10.464 1.00 59.50 73 LYS A C 1
ATOM 595 O O . LYS A 1 73 ? -6.219 15.304 9.640 1.00 59.50 73 LYS A O 1
ATOM 600 N N . ILE A 1 74 ? -4.096 15.586 10.343 1.00 58.69 74 ILE A N 1
ATOM 601 C CA . ILE A 1 74 ? -3.638 16.363 9.175 1.00 58.69 74 ILE A CA 1
ATOM 602 C C . ILE A 1 74 ? -3.613 15.485 7.913 1.00 58.69 74 ILE A C 1
ATOM 604 O O . ILE A 1 74 ? -4.094 15.901 6.862 1.00 58.69 74 ILE A O 1
ATOM 608 N N . THR A 1 75 ? -3.142 14.239 8.006 1.00 58.19 75 THR A N 1
ATOM 609 C CA . THR A 1 75 ? -3.196 13.252 6.909 1.00 58.19 75 THR A CA 1
ATOM 610 C C . THR A 1 75 ? -4.589 12.636 6.730 1.00 58.19 75 THR A C 1
ATOM 612 O O . THR A 1 75 ? -4.761 11.706 5.941 1.00 58.19 75 THR A O 1
ATOM 615 N N . CYS A 1 76 ? -5.596 13.193 7.409 1.00 65.25 76 CYS A N 1
ATOM 616 C CA . CYS A 1 76 ? -7.011 12.920 7.218 1.00 65.25 76 CYS A CA 1
ATOM 617 C C . CYS A 1 76 ? -7.410 11.450 7.465 1.00 65.25 76 CYS A C 1
ATOM 619 O O . CYS A 1 76 ? -8.136 10.848 6.671 1.00 65.25 76 CYS A O 1
ATOM 621 N N . GLY A 1 77 ? -6.971 10.884 8.594 1.00 65.00 77 GLY A N 1
ATOM 622 C CA . GLY A 1 77 ? -7.338 9.530 9.029 1.00 65.00 77 GLY A CA 1
ATOM 623 C C . GLY A 1 77 ? -6.409 8.441 8.496 1.00 65.00 77 GLY A C 1
ATOM 624 O O . GLY A 1 77 ? -6.843 7.305 8.312 1.00 65.00 77 GLY A O 1
ATOM 625 N N . ASN A 1 78 ? -5.153 8.797 8.224 1.00 76.12 78 ASN A N 1
ATOM 626 C CA . ASN A 1 78 ? -4.103 7.877 7.812 1.00 76.12 78 ASN A CA 1
ATOM 627 C C . ASN A 1 78 ? -3.050 7.760 8.916 1.00 76.12 78 ASN A C 1
ATOM 629 O O . ASN A 1 78 ? -2.200 8.642 9.073 1.00 76.12 78 ASN A O 1
ATOM 633 N N . TYR A 1 79 ? -3.138 6.681 9.689 1.00 77.44 79 TYR A N 1
ATOM 634 C CA . TYR A 1 79 ? -2.284 6.428 10.843 1.00 77.44 79 TYR A CA 1
ATOM 635 C C . TYR A 1 79 ? -1.149 5.480 10.470 1.00 77.44 79 TYR A C 1
ATOM 637 O O . TYR A 1 79 ? -1.370 4.430 9.875 1.00 77.44 79 TYR A O 1
ATOM 645 N N . SER A 1 80 ? 0.078 5.807 10.870 1.00 78.81 80 SER A N 1
ATOM 646 C CA . SER A 1 80 ? 1.218 4.904 10.688 1.00 78.81 80 SER A CA 1
ATOM 647 C C . SER A 1 80 ? 1.140 3.731 11.666 1.00 78.81 80 SER A C 1
ATOM 649 O O . SER A 1 80 ? 1.134 3.937 12.880 1.00 78.81 80 SER A O 1
ATOM 651 N N . TYR A 1 81 ? 1.167 2.505 11.143 1.00 77.62 81 TYR A N 1
ATOM 652 C CA . TYR A 1 81 ? 1.201 1.288 11.952 1.00 77.62 81 TYR A CA 1
ATOM 653 C C . TYR A 1 81 ? 2.431 1.220 12.864 1.00 77.62 81 TYR A C 1
ATOM 655 O O . TYR A 1 81 ? 2.317 0.790 13.997 1.00 77.62 81 TYR A O 1
ATOM 663 N N . ILE A 1 82 ? 3.598 1.701 12.426 1.00 75.12 82 ILE A N 1
ATOM 664 C CA . ILE A 1 82 ? 4.812 1.706 13.264 1.00 75.12 82 ILE A CA 1
ATOM 665 C C . ILE A 1 82 ? 4.670 2.654 14.456 1.00 75.12 82 ILE A C 1
ATOM 667 O O . ILE A 1 82 ? 5.043 2.317 15.575 1.00 75.12 82 ILE A O 1
ATOM 671 N N . LYS A 1 83 ? 4.095 3.839 14.229 1.00 74.50 83 LYS A N 1
ATOM 672 C CA . LYS A 1 83 ? 3.798 4.783 15.314 1.00 74.50 83 LYS A CA 1
ATOM 673 C C . LYS A 1 83 ? 2.764 4.184 16.277 1.00 74.50 83 LYS A C 1
ATOM 675 O O . LYS A 1 83 ? 2.925 4.310 17.485 1.00 74.50 83 LYS A O 1
ATOM 680 N N . LEU A 1 84 ? 1.774 3.462 15.743 1.00 73.88 84 LEU A N 1
ATOM 681 C CA . LEU A 1 84 ? 0.796 2.708 16.526 1.00 73.88 84 LEU A CA 1
ATOM 682 C C . LEU A 1 84 ? 1.451 1.585 17.347 1.00 73.88 84 LEU A C 1
ATOM 684 O O . LEU A 1 84 ? 1.174 1.489 18.532 1.00 73.88 84 LEU A O 1
ATOM 688 N N . LEU A 1 85 ? 2.337 0.782 16.750 1.00 71.31 85 LEU A N 1
ATOM 689 C CA . LEU A 1 85 ? 3.088 -0.292 17.407 1.00 71.31 85 LEU A CA 1
ATOM 690 C C . LEU A 1 85 ? 3.902 0.218 18.588 1.00 71.31 85 LEU A C 1
ATOM 692 O O . LEU A 1 85 ? 3.737 -0.268 19.701 1.00 71.31 85 LEU A O 1
ATOM 696 N N . ASN A 1 86 ? 4.725 1.242 18.349 1.00 68.50 86 ASN A N 1
ATOM 697 C CA . ASN A 1 86 ? 5.528 1.855 19.400 1.00 68.50 86 ASN A CA 1
ATOM 698 C C . ASN A 1 86 ? 4.639 2.368 20.538 1.00 68.50 86 ASN A C 1
ATOM 700 O O . ASN A 1 86 ? 5.018 2.297 21.699 1.00 68.50 86 ASN A O 1
ATOM 704 N N . TYR A 1 87 ? 3.442 2.864 20.218 1.00 66.06 87 TYR A N 1
ATOM 705 C CA . TYR A 1 87 ? 2.488 3.290 21.230 1.00 66.06 87 TYR A CA 1
ATOM 706 C C . TYR A 1 87 ? 1.797 2.102 21.934 1.00 66.06 87 TYR A C 1
ATOM 708 O O . TYR A 1 87 ? 1.525 2.187 23.127 1.00 66.06 87 TYR A O 1
ATOM 716 N N . LEU A 1 88 ? 1.523 0.987 21.250 1.00 64.50 88 LEU A N 1
ATOM 717 C CA . LEU A 1 88 ? 0.903 -0.219 21.823 1.00 64.50 88 LEU A CA 1
ATOM 718 C C . LEU A 1 88 ? 1.818 -0.938 22.809 1.00 64.50 88 LEU A C 1
ATOM 720 O O . LEU A 1 88 ? 1.393 -1.201 23.934 1.00 64.50 88 LEU A O 1
ATOM 724 N N . ASP A 1 89 ? 3.071 -1.183 22.415 1.00 61.19 89 ASP A N 1
ATOM 725 C CA . ASP A 1 89 ? 4.080 -1.852 23.250 1.00 61.19 89 ASP A CA 1
ATOM 726 C C . ASP A 1 89 ? 4.321 -1.118 24.576 1.00 61.19 89 ASP A C 1
ATOM 728 O O . ASP A 1 89 ? 4.812 -1.695 25.547 1.00 61.19 89 ASP A O 1
ATOM 732 N N . ILE A 1 90 ? 3.960 0.164 24.626 1.00 54.88 90 ILE A N 1
ATOM 733 C CA . ILE A 1 90 ? 4.218 1.039 25.758 1.00 54.88 90 ILE A CA 1
ATOM 734 C C . ILE A 1 90 ? 2.927 1.370 26.524 1.00 54.88 90 ILE A C 1
ATOM 736 O O . ILE A 1 90 ? 2.948 1.411 27.750 1.00 54.88 90 ILE A O 1
ATOM 740 N N . CYS A 1 91 ? 1.785 1.597 25.871 1.00 56.25 91 CYS A N 1
ATOM 741 C CA . CYS A 1 91 ? 0.659 2.281 26.519 1.00 56.25 91 CYS A CA 1
ATOM 742 C C . CYS A 1 91 ? -0.594 1.422 26.749 1.00 56.25 91 CYS A C 1
ATOM 744 O O . CYS A 1 91 ? -1.259 1.631 27.771 1.00 56.25 91 CYS A O 1
ATOM 746 N N . ARG A 1 92 ? -1.003 0.548 25.810 1.00 66.44 92 ARG A N 1
ATOM 747 C CA . ARG A 1 92 ? -2.381 -0.001 25.778 1.00 66.44 92 ARG A CA 1
ATOM 748 C C . ARG A 1 92 ? -2.532 -1.301 24.970 1.00 66.44 92 ARG A C 1
ATOM 750 O O . ARG A 1 92 ? -1.817 -1.476 23.991 1.00 66.44 92 ARG A O 1
ATOM 757 N N . PRO A 1 93 ? -3.547 -2.138 25.274 1.00 69.62 93 PRO A N 1
ATOM 758 C CA . PRO A 1 93 ? -4.001 -3.192 24.367 1.00 69.62 93 PRO A CA 1
ATOM 759 C C . PRO A 1 93 ? -4.482 -2.623 23.031 1.00 69.62 93 PRO A C 1
ATOM 761 O O . PRO A 1 93 ? -5.036 -1.518 22.966 1.00 69.62 93 PRO A O 1
ATOM 764 N N . ILE A 1 94 ? -4.349 -3.416 21.974 1.00 71.19 94 ILE A N 1
ATOM 765 C CA . ILE A 1 94 ? -4.755 -3.037 20.622 1.00 71.19 94 ILE A CA 1
ATOM 766 C C . ILE A 1 94 ? -6.236 -2.709 20.520 1.00 71.19 94 ILE A C 1
ATOM 768 O O . ILE A 1 94 ? -6.611 -1.762 19.830 1.00 71.19 94 ILE A O 1
ATOM 772 N N . GLU A 1 95 ? -7.074 -3.417 21.276 1.00 70.94 95 GLU A N 1
ATOM 773 C CA . GLU A 1 95 ? -8.510 -3.175 21.374 1.00 70.94 95 GLU A CA 1
ATOM 774 C C . GLU A 1 95 ? -8.797 -1.736 21.779 1.00 70.94 95 GLU A C 1
ATOM 776 O O . GLU A 1 95 ? -9.669 -1.095 21.197 1.00 70.94 95 GLU A O 1
ATOM 781 N N . TYR A 1 96 ? -8.051 -1.220 22.756 1.00 71.75 96 TYR A N 1
ATOM 782 C CA . TYR A 1 96 ? -8.258 0.128 23.256 1.00 71.75 96 TYR A CA 1
ATOM 783 C C . TYR A 1 96 ? -7.948 1.152 22.167 1.00 71.75 96 TYR A C 1
ATOM 785 O O . TYR A 1 96 ? -8.793 1.994 21.863 1.00 71.75 96 TYR A O 1
ATOM 793 N N . ILE A 1 97 ? -6.785 1.046 21.523 1.00 67.88 97 ILE A N 1
ATOM 794 C CA . ILE A 1 97 ? -6.371 2.014 20.501 1.00 67.88 97 ILE A CA 1
ATOM 795 C C . ILE A 1 97 ? -7.282 1.947 19.285 1.00 67.88 97 ILE A C 1
ATOM 797 O O . ILE A 1 97 ? -7.784 2.973 18.838 1.00 67.88 97 ILE A O 1
ATOM 801 N N . VAL A 1 98 ? -7.549 0.742 18.789 1.00 71.50 98 VAL A N 1
ATOM 802 C CA . VAL A 1 98 ? -8.451 0.515 17.661 1.00 71.50 98 VAL A CA 1
ATOM 803 C C . VAL A 1 98 ? -9.843 1.070 17.981 1.00 71.50 98 VAL A C 1
ATOM 805 O O . VAL A 1 98 ? -10.391 1.815 17.176 1.00 71.50 98 VAL A O 1
ATOM 808 N N . SER A 1 99 ? -10.389 0.819 19.177 1.00 73.81 99 SER A N 1
ATOM 809 C CA . SER A 1 99 ? -11.706 1.348 19.568 1.00 73.81 99 SER A CA 1
ATOM 810 C C . SER A 1 99 ? -11.765 2.879 19.614 1.00 73.81 99 SER A C 1
ATOM 812 O O . SER A 1 99 ? 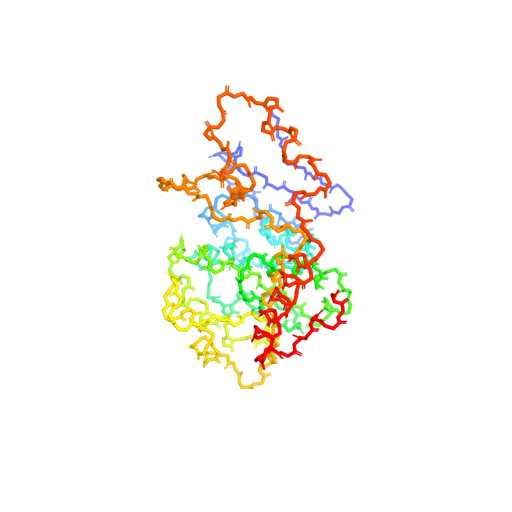-12.792 3.463 19.263 1.00 73.81 99 SER A O 1
ATOM 814 N N . LYS A 1 100 ? -10.670 3.533 20.022 1.00 69.75 100 LYS A N 1
ATOM 815 C CA . LYS A 1 100 ? -10.582 4.994 20.113 1.00 69.75 100 LYS A CA 1
ATOM 816 C C . LYS A 1 100 ? -10.356 5.634 18.752 1.00 69.75 100 LYS A C 1
ATOM 818 O O . LYS A 1 100 ? -11.084 6.557 18.411 1.00 69.75 100 LYS A O 1
ATOM 823 N N . LEU A 1 101 ? -9.424 5.103 17.961 1.00 68.19 101 LEU A N 1
ATOM 824 C CA . LEU A 1 101 ? -9.131 5.607 16.623 1.00 68.19 101 LEU A CA 1
ATOM 825 C C . LEU A 1 101 ? -10.325 5.449 15.691 1.00 68.19 101 LEU A C 1
ATOM 827 O O . LEU A 1 101 ? -10.638 6.373 14.953 1.00 68.19 101 LEU A O 1
ATOM 831 N N . ILE A 1 102 ? -11.008 4.301 15.734 1.00 70.56 102 ILE A N 1
ATOM 832 C CA . ILE A 1 102 ? -12.020 3.959 14.736 1.00 70.56 102 ILE A CA 1
ATOM 833 C C . ILE A 1 102 ? -13.266 4.851 14.811 1.00 70.56 102 ILE A C 1
ATOM 835 O O . ILE A 1 102 ? -13.914 5.010 13.788 1.00 70.56 102 ILE A O 1
ATOM 839 N N . GLN A 1 103 ? -13.592 5.501 15.937 1.00 65.62 103 GLN 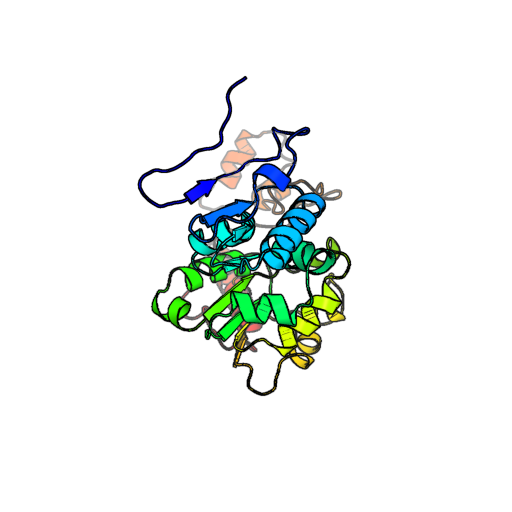A N 1
ATOM 840 C CA . GLN A 1 103 ? -14.682 6.497 16.059 1.00 65.62 103 GLN A CA 1
ATOM 841 C C . GLN A 1 103 ? -15.945 6.222 15.191 1.00 65.62 103 GLN A C 1
ATOM 843 O O . GLN A 1 103 ? -16.431 7.104 14.483 1.00 65.62 103 GLN A O 1
ATOM 848 N N . LYS A 1 104 ? -16.494 4.995 15.238 1.00 74.31 104 LYS A N 1
ATOM 849 C CA . LYS A 1 104 ? -17.644 4.500 14.429 1.00 74.31 104 LYS A CA 1
ATOM 850 C C . LYS A 1 104 ? -17.415 4.301 12.918 1.00 74.31 104 LYS A C 1
ATOM 852 O O . LYS A 1 104 ? -18.353 3.916 12.222 1.00 74.31 104 LYS A O 1
ATOM 857 N N . LYS A 1 105 ? -16.218 4.554 12.403 1.00 87.19 105 LYS A N 1
ATOM 858 C CA . LYS A 1 105 ? -15.805 4.232 11.030 1.00 87.19 105 LYS A CA 1
ATOM 859 C C . LYS A 1 105 ? -15.411 2.756 10.917 1.00 87.19 105 LYS A C 1
ATOM 861 O O . LYS A 1 105 ? -15.500 2.003 11.880 1.00 87.19 105 LYS A O 1
ATOM 866 N N . LYS A 1 106 ? -15.005 2.337 9.726 1.00 91.75 106 LYS A N 1
ATOM 867 C CA . LYS A 1 106 ? -14.482 1.004 9.421 1.00 91.75 106 LYS A CA 1
ATOM 868 C C . LYS A 1 106 ? -12.961 1.034 9.299 1.00 91.75 106 LYS A C 1
ATOM 870 O O . LYS A 1 106 ? -12.393 2.022 8.829 1.00 91.75 106 LYS A O 1
ATOM 875 N N . LEU A 1 107 ? -12.287 -0.039 9.689 1.00 92.25 107 LEU A N 1
ATOM 876 C CA . LEU A 1 107 ? -10.837 -0.154 9.567 1.00 92.25 107 LEU A CA 1
ATOM 877 C C . LEU A 1 107 ? -10.428 -0.598 8.163 1.00 92.25 107 LEU A C 1
ATOM 879 O O . LEU A 1 107 ? -10.817 -1.675 7.711 1.00 92.25 107 LEU A O 1
ATOM 883 N N . CYS A 1 108 ? -9.592 0.203 7.510 1.00 94.94 108 CYS A N 1
ATOM 884 C CA . CYS A 1 108 ? -8.914 -0.133 6.269 1.00 94.94 108 CYS A CA 1
ATOM 885 C C . CYS A 1 108 ? -7.420 -0.385 6.520 1.00 94.94 108 CYS A C 1
ATOM 887 O O . CYS A 1 108 ? -6.732 0.452 7.110 1.00 94.94 108 CYS A O 1
ATOM 889 N N . LEU A 1 109 ? -6.909 -1.510 6.024 1.00 94.25 109 LEU A N 1
ATOM 890 C CA . LEU A 1 109 ? -5.476 -1.781 5.932 1.00 94.25 109 LEU A CA 1
ATOM 891 C C . LEU A 1 109 ? -5.048 -1.867 4.475 1.00 94.25 109 LEU A C 1
ATOM 893 O O . LEU A 1 109 ? -5.781 -2.390 3.635 1.00 94.25 109 LEU A O 1
ATOM 897 N N . ILE A 1 110 ? -3.831 -1.391 4.204 1.00 94.00 110 ILE A N 1
ATOM 898 C CA . ILE A 1 110 ? -3.226 -1.450 2.874 1.00 94.00 110 ILE A CA 1
ATOM 899 C C . ILE A 1 110 ? -1.884 -2.177 2.951 1.00 94.00 110 ILE A C 1
ATOM 901 O O . ILE A 1 110 ? -1.001 -1.746 3.691 1.00 94.00 110 ILE A O 1
ATOM 905 N N . TYR A 1 111 ? -1.742 -3.271 2.201 1.00 93.56 111 TYR A N 1
ATOM 906 C CA . TYR A 1 111 ? -0.605 -4.194 2.275 1.00 93.56 111 TYR A CA 1
ATOM 907 C C . TYR A 1 111 ? 0.094 -4.398 0.924 1.00 93.56 111 TYR A C 1
ATOM 909 O O . TYR A 1 111 ? -0.562 -4.579 -0.097 1.00 93.56 111 TYR A O 1
ATOM 917 N N . GLY A 1 112 ? 1.430 -4.383 0.891 1.00 91.81 112 GLY A N 1
ATOM 918 C CA . GLY A 1 112 ? 2.184 -4.512 -0.360 1.00 91.81 112 GLY A CA 1
ATOM 919 C C . GLY A 1 112 ? 3.522 -3.774 -0.369 1.00 91.81 112 GLY A C 1
ATOM 920 O O . GLY A 1 112 ? 4.148 -3.545 0.670 1.00 91.81 112 GLY A O 1
ATOM 921 N N . ASN A 1 113 ? 3.986 -3.437 -1.572 1.00 89.75 113 ASN A N 1
ATOM 922 C CA . ASN A 1 113 ? 5.244 -2.732 -1.811 1.00 89.75 113 ASN A CA 1
ATOM 923 C C . ASN A 1 113 ? 5.098 -1.204 -1.632 1.00 89.75 113 ASN A C 1
ATOM 925 O O . ASN A 1 113 ? 4.110 -0.723 -1.090 1.00 89.75 113 ASN A O 1
ATOM 929 N N . CYS A 1 114 ? 6.070 -0.419 -2.106 1.00 85.88 114 CYS A N 1
ATOM 930 C CA . CYS A 1 114 ? 6.064 1.047 -2.000 1.00 85.88 114 CYS A CA 1
ATOM 931 C C . CYS A 1 114 ? 4.816 1.754 -2.570 1.00 85.88 114 CYS A C 1
ATOM 933 O O . CYS A 1 114 ? 4.485 2.862 -2.139 1.00 85.88 114 CYS A O 1
ATOM 935 N N . GLN A 1 115 ? 4.080 1.126 -3.490 1.00 90.69 115 GLN A N 1
ATOM 936 C CA . GLN A 1 115 ? 2.860 1.677 -4.089 1.00 90.69 115 GLN A CA 1
ATOM 937 C C . GLN A 1 115 ? 1.731 1.846 -3.061 1.00 90.69 115 GLN A C 1
ATOM 939 O O . GLN A 1 115 ? 0.896 2.740 -3.218 1.00 90.69 115 GLN A O 1
ATOM 944 N N . VAL A 1 116 ? 1.730 1.073 -1.966 1.00 90.06 116 VAL A N 1
ATOM 945 C CA . VAL A 1 116 ? 0.707 1.187 -0.909 1.00 90.06 116 VAL A CA 1
ATOM 946 C C . VAL A 1 116 ? 0.709 2.554 -0.240 1.00 90.06 116 VAL A C 1
ATOM 948 O O . VAL A 1 116 ? -0.351 3.070 0.102 1.00 90.06 116 VAL A O 1
ATOM 951 N N . THR A 1 117 ? 1.882 3.180 -0.103 1.00 86.06 117 THR A N 1
ATOM 952 C CA . THR A 1 117 ? 2.020 4.522 0.476 1.00 86.06 117 THR A CA 1
ATOM 953 C C . THR A 1 117 ? 1.315 5.562 -0.393 1.00 86.06 117 THR A C 1
ATOM 955 O O . THR A 1 117 ? 0.647 6.462 0.118 1.00 86.06 117 THR A O 1
ATOM 958 N N . VAL A 1 118 ? 1.435 5.432 -1.716 1.00 88.81 118 VAL A N 1
ATOM 959 C CA . VAL A 1 118 ? 0.778 6.327 -2.674 1.00 88.81 118 VAL A CA 1
ATOM 960 C C . VAL A 1 118 ? -0.728 6.085 -2.677 1.00 88.81 118 VAL A C 1
ATOM 962 O O . VAL A 1 118 ? -1.495 7.037 -2.533 1.00 88.81 118 VAL A O 1
ATOM 965 N N . LEU A 1 119 ? -1.154 4.822 -2.759 1.00 91.50 119 LEU A N 1
ATOM 966 C CA . LEU A 1 119 ? -2.570 4.453 -2.747 1.00 91.50 119 LEU A CA 1
ATOM 967 C C . LEU A 1 119 ? -3.270 4.931 -1.471 1.00 91.50 119 LEU A C 1
ATOM 969 O O . LEU A 1 119 ? -4.355 5.502 -1.535 1.00 91.50 119 LEU A O 1
ATOM 973 N N . SER A 1 120 ? -2.614 4.766 -0.324 1.00 90.31 120 SER A N 1
ATOM 974 C CA . SER A 1 120 ? -3.091 5.249 0.968 1.00 90.31 120 SER A CA 1
ATOM 975 C C . SER A 1 120 ? -3.378 6.752 0.946 1.00 90.31 120 SER A C 1
ATOM 977 O O . SER A 1 120 ? -4.472 7.175 1.310 1.00 90.31 120 SER A O 1
ATOM 979 N N . ARG A 1 121 ? -2.448 7.566 0.426 1.00 87.25 121 ARG A N 1
ATOM 980 C CA . ARG A 1 121 ? -2.633 9.022 0.289 1.00 87.25 121 ARG A CA 1
ATOM 981 C C . ARG A 1 121 ? -3.783 9.379 -0.655 1.00 87.25 121 ARG A C 1
ATOM 983 O O . ARG A 1 121 ? -4.565 10.274 -0.342 1.00 87.25 121 ARG A O 1
ATOM 990 N N . LEU A 1 122 ? -3.900 8.679 -1.785 1.00 91.00 122 LEU A N 1
ATOM 991 C CA . LEU A 1 122 ? -4.987 8.890 -2.745 1.00 91.00 122 LEU A CA 1
ATOM 992 C C . LEU A 1 122 ? -6.351 8.566 -2.125 1.00 91.00 122 LEU A C 1
ATOM 994 O O . LEU A 1 122 ? -7.257 9.393 -2.194 1.00 91.00 122 LEU A O 1
ATOM 998 N N . LEU A 1 123 ? -6.493 7.424 -1.452 1.00 92.31 123 LEU A N 1
ATOM 999 C CA . LEU A 1 123 ? -7.736 7.063 -0.763 1.00 92.31 123 LEU A CA 1
ATOM 1000 C C . LEU A 1 123 ? -8.071 8.055 0.355 1.00 92.31 123 LEU A C 1
ATOM 1002 O O . LEU A 1 123 ? -9.206 8.523 0.435 1.00 92.31 123 LEU A O 1
ATOM 1006 N N . SER A 1 124 ? -7.080 8.461 1.154 1.00 87.88 124 SER A N 1
ATOM 1007 C CA . SER A 1 124 ? -7.254 9.493 2.182 1.00 87.88 124 SER A CA 1
ATOM 1008 C C . SER A 1 124 ? -7.658 10.851 1.611 1.00 87.88 124 SER A C 1
ATOM 1010 O O . SER A 1 124 ? -8.273 11.636 2.323 1.00 87.88 124 SER A O 1
ATOM 1012 N N . SER A 1 125 ? -7.374 11.157 0.343 1.00 88.25 125 SER A N 1
ATOM 1013 C CA . SER A 1 125 ? -7.827 12.406 -0.288 1.00 88.25 125 SER A CA 1
ATOM 1014 C C . SER A 1 125 ? -9.328 12.417 -0.618 1.00 88.25 125 SER A C 1
ATOM 1016 O O . SER A 1 125 ? -9.932 13.491 -0.683 1.00 88.25 125 SER A O 1
ATOM 1018 N N . SER A 1 126 ? -9.968 11.248 -0.721 1.00 92.50 126 SER A N 1
ATOM 1019 C CA . SER A 1 126 ? -11.399 11.122 -1.014 1.00 92.50 126 SER A CA 1
ATOM 1020 C C . SER A 1 126 ? -12.256 11.337 0.235 1.00 92.50 126 SER A C 1
ATOM 1022 O O . SER A 1 126 ? -12.206 10.556 1.182 1.00 92.50 126 SER A O 1
ATOM 1024 N N . GLU A 1 127 ? -13.098 12.372 0.231 1.00 90.44 127 GLU A N 1
ATOM 1025 C CA . GLU A 1 127 ? -14.006 12.673 1.348 1.00 90.44 127 GLU A CA 1
ATOM 1026 C C . GLU A 1 127 ? -14.961 11.518 1.655 1.00 90.44 127 GLU A C 1
ATOM 1028 O O . GLU A 1 127 ? -15.017 11.058 2.793 1.00 90.44 127 GLU A O 1
ATOM 1033 N N . LYS A 1 128 ? -15.606 10.966 0.622 1.00 93.12 128 LYS A N 1
ATOM 1034 C CA . LYS A 1 128 ? -16.511 9.815 0.757 1.00 93.12 128 LYS A CA 1
ATOM 1035 C C . LYS A 1 128 ? -15.824 8.603 1.381 1.00 93.12 128 LYS A C 1
ATOM 1037 O O . LYS A 1 128 ? -16.435 7.869 2.151 1.00 93.12 128 LYS A O 1
ATOM 1042 N N . PHE A 1 129 ? -14.551 8.382 1.047 1.00 94.38 129 PHE A N 1
ATOM 1043 C CA . PHE A 1 129 ? -13.783 7.297 1.647 1.00 94.38 129 PHE A CA 1
ATOM 1044 C C . PHE A 1 129 ? -13.529 7.573 3.132 1.00 94.38 129 PHE A C 1
ATOM 1046 O O . PHE A 1 129 ? -13.781 6.710 3.971 1.00 94.38 129 PHE A O 1
ATOM 1053 N N . ARG A 1 130 ? -13.103 8.795 3.472 1.00 89.00 130 ARG A N 1
ATOM 1054 C CA . ARG A 1 130 ? -12.823 9.205 4.856 1.00 89.00 130 ARG A CA 1
ATOM 1055 C C . ARG A 1 130 ? -14.043 9.207 5.764 1.00 89.00 130 ARG A C 1
ATOM 1057 O O . ARG A 1 130 ? -13.881 9.067 6.974 1.00 89.00 130 ARG A O 1
ATOM 1064 N N . GLU A 1 131 ? -15.240 9.420 5.235 1.00 89.19 131 GLU A N 1
ATOM 1065 C CA . GLU A 1 131 ? -16.478 9.319 6.017 1.00 89.19 131 GLU A CA 1
ATOM 1066 C C . GLU A 1 131 ? -16.709 7.892 6.521 1.00 89.19 131 GLU A C 1
ATOM 1068 O O . GLU A 1 131 ? -17.222 7.703 7.623 1.00 89.19 131 GLU A O 1
ATOM 1073 N N . GLN A 1 132 ? -16.288 6.897 5.740 1.00 92.12 132 GLN A N 1
ATOM 1074 C CA . GLN A 1 132 ? -16.561 5.488 6.006 1.00 92.12 132 GLN A CA 1
ATOM 1075 C C . GLN A 1 132 ? -15.389 4.757 6.651 1.00 92.12 132 GLN A C 1
ATOM 1077 O O . GLN A 1 132 ? -15.621 3.876 7.476 1.00 92.12 132 GLN A O 1
ATOM 1082 N N . TYR A 1 133 ? -14.154 5.105 6.294 1.00 92.50 133 TYR A N 1
ATOM 1083 C CA . TYR A 1 133 ? -12.966 4.340 6.654 1.00 92.50 133 TYR A CA 1
ATOM 1084 C C . TYR A 1 133 ? -11.901 5.184 7.350 1.00 92.50 133 TYR A C 1
ATOM 1086 O O . TYR A 1 133 ? -11.749 6.383 7.104 1.00 92.50 133 TYR A O 1
ATOM 1094 N N . ILE A 1 134 ? -11.116 4.508 8.181 1.00 89.25 134 ILE A N 1
ATOM 1095 C CA . ILE A 1 134 ? -9.823 4.972 8.682 1.00 89.25 134 ILE A CA 1
ATOM 1096 C C . ILE A 1 134 ? -8.755 4.032 8.157 1.00 89.25 134 ILE A C 1
ATOM 1098 O O . ILE A 1 134 ? -8.940 2.818 8.188 1.00 89.25 134 ILE A O 1
ATOM 1102 N N . ILE A 1 135 ? -7.643 4.588 7.688 1.00 89.44 135 ILE A N 1
ATOM 1103 C CA . ILE A 1 135 ? -6.517 3.800 7.203 1.00 89.44 135 ILE A CA 1
ATOM 1104 C C . ILE A 1 135 ? -5.488 3.661 8.320 1.00 89.44 135 ILE A C 1
ATOM 1106 O O . ILE A 1 135 ? -5.021 4.658 8.873 1.00 89.44 135 ILE A O 1
ATOM 1110 N N . VAL A 1 136 ? -5.095 2.423 8.606 1.00 86.25 136 VAL A N 1
ATOM 1111 C CA . VAL A 1 136 ? -3.839 2.133 9.302 1.00 86.25 136 VAL A CA 1
ATOM 1112 C C . VAL A 1 136 ? -2.836 1.674 8.246 1.00 86.25 136 VAL A C 1
ATOM 1114 O O . VAL A 1 136 ? -2.932 0.582 7.685 1.00 86.25 136 VAL A O 1
ATOM 1117 N N . GLN A 1 137 ? -1.896 2.556 7.921 1.00 81.88 137 GLN A N 1
ATOM 1118 C CA . GLN A 1 137 ? -0.866 2.316 6.925 1.00 81.88 137 GLN A CA 1
ATOM 1119 C C . GLN A 1 137 ? 0.190 1.371 7.493 1.00 81.88 137 GLN A C 1
ATOM 1121 O O . GLN A 1 137 ? 0.973 1.742 8.375 1.00 81.88 137 GLN A O 1
ATOM 1126 N N . LEU A 1 138 ? 0.231 0.160 6.943 1.00 82.69 138 LEU A N 1
ATOM 1127 C CA . LEU A 1 138 ? 1.294 -0.800 7.196 1.00 82.69 138 LEU A CA 1
ATOM 1128 C C . LEU A 1 138 ? 2.606 -0.297 6.575 1.00 82.69 138 LEU A C 1
ATOM 1130 O O . LEU A 1 138 ? 2.579 0.400 5.553 1.00 82.69 138 LEU A O 1
ATOM 1134 N N . PRO A 1 139 ? 3.768 -0.623 7.165 1.00 78.44 139 PRO A N 1
ATOM 1135 C CA . PRO A 1 139 ? 5.028 -0.427 6.477 1.00 78.44 139 PRO A CA 1
ATOM 1136 C C . PRO A 1 139 ? 5.039 -1.243 5.184 1.00 78.44 139 PRO A C 1
ATOM 1138 O O . PRO A 1 139 ? 4.385 -2.277 5.047 1.00 78.44 139 PRO A O 1
ATOM 1141 N N . GLU A 1 140 ? 5.832 -0.769 4.235 1.00 82.06 140 GLU A N 1
ATOM 1142 C CA . GLU A 1 140 ? 6.122 -1.508 3.015 1.00 82.06 140 GLU A CA 1
ATOM 1143 C C . GLU A 1 140 ? 6.728 -2.860 3.395 1.00 82.06 140 GLU A C 1
ATOM 1145 O O . GLU A 1 140 ? 7.556 -2.930 4.305 1.00 82.06 140 GLU A O 1
ATOM 1150 N N . ILE A 1 141 ? 6.342 -3.929 2.698 1.00 80.19 141 ILE A N 1
ATOM 1151 C CA . ILE A 1 141 ? 6.702 -5.299 3.092 1.00 80.19 141 ILE A CA 1
ATOM 1152 C C . ILE A 1 141 ? 8.210 -5.506 3.311 1.00 80.19 141 ILE A C 1
ATOM 1154 O O . ILE A 1 141 ? 8.618 -6.205 4.231 1.00 80.19 141 ILE A O 1
ATOM 1158 N N . PHE A 1 142 ? 9.051 -4.828 2.528 1.00 73.50 142 PHE A N 1
ATOM 1159 C CA . PHE A 1 142 ? 10.505 -4.924 2.651 1.00 73.50 142 PHE A CA 1
ATOM 1160 C C . PHE A 1 142 ? 11.088 -4.237 3.884 1.00 73.50 142 PHE A C 1
ATOM 1162 O O . PHE A 1 142 ? 12.269 -4.398 4.154 1.00 73.50 142 PHE A O 1
ATOM 1169 N N . LYS A 1 143 ? 10.281 -3.469 4.615 1.00 74.25 143 LYS A N 1
ATOM 1170 C CA . LYS A 1 143 ? 10.662 -2.854 5.885 1.00 74.25 143 LYS A CA 1
ATOM 1171 C C . LYS A 1 143 ? 10.157 -3.649 7.088 1.00 74.25 143 LYS A C 1
ATOM 1173 O O . LYS A 1 143 ? 10.508 -3.301 8.208 1.00 74.25 143 LYS A O 1
ATOM 1178 N N . ALA A 1 144 ? 9.334 -4.682 6.888 1.00 69.06 144 ALA A N 1
ATOM 1179 C CA . ALA A 1 144 ? 8.693 -5.412 7.983 1.00 69.06 144 ALA A CA 1
ATOM 1180 C C . ALA A 1 144 ? 9.706 -6.103 8.916 1.00 69.06 144 ALA A C 1
ATOM 1182 O O . ALA A 1 144 ? 9.486 -6.144 10.124 1.00 69.06 144 ALA A O 1
ATOM 1183 N N . GLU A 1 145 ? 10.838 -6.568 8.380 1.00 68.38 145 GLU A N 1
ATOM 1184 C CA . GLU A 1 145 ? 11.903 -7.243 9.140 1.00 68.38 145 GLU A CA 1
ATOM 1185 C C . GLU A 1 145 ? 12.600 -6.351 10.182 1.00 68.38 145 GLU A C 1
ATOM 1187 O O . GLU A 1 145 ? 13.200 -6.859 11.125 1.00 68.38 145 GLU A O 1
ATOM 1192 N N . TYR A 1 146 ? 12.482 -5.025 10.067 1.00 64.31 146 TYR A N 1
ATOM 1193 C CA . TYR A 1 146 ? 13.109 -4.083 10.999 1.00 64.31 146 TYR A CA 1
ATOM 1194 C C . TYR A 1 146 ? 12.297 -3.846 12.280 1.00 64.31 146 TYR A C 1
ATOM 1196 O O . TYR A 1 146 ? 12.722 -3.069 13.138 1.00 64.31 146 TYR A O 1
ATOM 1204 N N . TYR A 1 147 ? 11.132 -4.484 12.426 1.00 66.50 147 TYR A N 1
ATOM 1205 C CA . TYR A 1 147 ? 10.203 -4.210 13.519 1.00 66.50 147 TYR A CA 1
ATOM 1206 C C . TYR A 1 147 ? 9.947 -5.463 14.366 1.00 66.50 147 TYR A C 1
ATOM 1208 O O . TYR A 1 147 ? 9.206 -6.370 13.986 1.00 66.50 147 TYR A O 1
ATOM 1216 N N . ASN A 1 148 ? 10.543 -5.499 15.561 1.00 63.34 148 ASN A N 1
ATOM 1217 C CA . ASN A 1 148 ? 10.269 -6.541 16.553 1.00 63.34 148 ASN A CA 1
ATOM 1218 C C . ASN A 1 148 ? 8.778 -6.552 16.928 1.00 63.34 148 ASN A C 1
ATOM 1220 O O . ASN A 1 148 ? 8.159 -5.502 17.053 1.00 63.34 148 ASN A O 1
ATOM 1224 N N . GLY A 1 149 ? 8.187 -7.740 17.089 1.00 66.19 149 GLY A N 1
ATOM 1225 C CA . GLY A 1 149 ? 6.773 -7.883 17.470 1.00 66.19 149 GLY A CA 1
ATOM 1226 C C . GLY A 1 149 ? 5.758 -7.572 16.358 1.00 66.19 149 GLY A C 1
ATOM 1227 O O . GLY A 1 149 ? 4.571 -7.852 16.539 1.00 66.19 149 GLY A O 1
ATOM 1228 N N . TYR A 1 150 ? 6.220 -7.098 15.190 1.00 75.38 150 TYR A N 1
ATOM 1229 C CA . TYR A 1 150 ? 5.398 -6.697 14.043 1.00 75.38 150 TYR A CA 1
A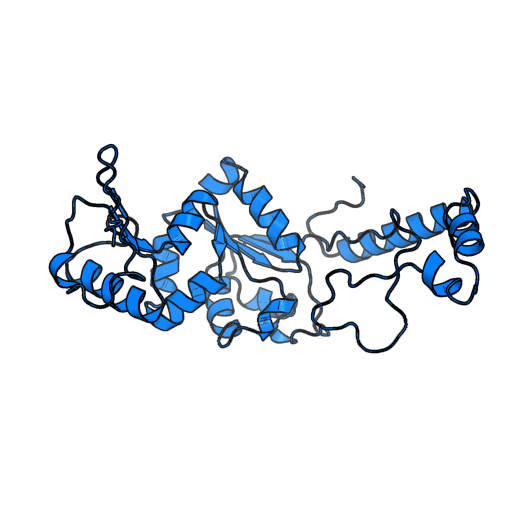TOM 1230 C C . TYR A 1 150 ? 4.303 -7.708 13.714 1.00 75.38 150 TYR A C 1
ATOM 1232 O O . TYR A 1 150 ? 3.132 -7.344 13.633 1.00 75.38 150 TYR A O 1
ATOM 1240 N N . TYR A 1 151 ? 4.680 -8.980 13.567 1.00 77.94 151 TYR A N 1
ATOM 1241 C CA . TYR A 1 151 ? 3.780 -10.027 13.092 1.00 77.94 151 TYR A CA 1
ATOM 1242 C C . TYR A 1 151 ? 2.639 -10.348 14.069 1.00 77.94 151 TYR A C 1
ATOM 1244 O O . TYR A 1 151 ? 1.518 -10.625 13.645 1.00 77.94 151 TYR A O 1
ATOM 1252 N N . ASN A 1 152 ? 2.889 -10.306 15.381 1.00 78.19 152 ASN A N 1
ATOM 1253 C CA . ASN A 1 152 ? 1.865 -10.659 16.367 1.00 78.19 152 ASN A CA 1
ATOM 1254 C C . ASN A 1 152 ? 0.764 -9.607 16.433 1.00 78.19 152 ASN A C 1
ATOM 1256 O O . ASN A 1 152 ? -0.409 -9.947 16.293 1.00 78.19 152 ASN A O 1
ATOM 1260 N N . ILE A 1 153 ? 1.152 -8.339 16.538 1.00 75.81 153 ILE A N 1
ATOM 1261 C CA . ILE A 1 153 ? 0.201 -7.228 16.542 1.00 75.81 153 ILE A CA 1
ATOM 1262 C C . ILE A 1 153 ? -0.481 -7.107 15.169 1.00 75.81 153 ILE A C 1
ATOM 1264 O O . ILE A 1 153 ? -1.665 -6.783 15.079 1.00 75.81 153 ILE A O 1
ATOM 1268 N N . PHE A 1 154 ? 0.219 -7.467 14.088 1.00 84.19 154 PHE A N 1
ATOM 1269 C CA . PHE A 1 154 ? -0.338 -7.408 12.741 1.00 84.19 154 PHE A CA 1
ATOM 1270 C C . PHE A 1 154 ? -1.518 -8.371 12.591 1.00 84.19 154 PHE A C 1
ATOM 1272 O O . PHE A 1 154 ? -2.569 -7.969 12.091 1.00 84.19 154 PHE A O 1
ATOM 1279 N N . LYS A 1 155 ? -1.399 -9.601 13.111 1.00 87.25 155 LYS A N 1
ATOM 1280 C CA . LYS A 1 155 ? -2.513 -10.565 13.171 1.00 87.25 155 LYS A CA 1
ATOM 1281 C C . LYS A 1 155 ? -3.714 -10.021 13.940 1.00 87.25 155 LYS A C 1
ATOM 1283 O O . LYS A 1 155 ? -4.851 -10.200 13.506 1.00 87.25 155 LYS A O 1
ATOM 1288 N N . GLU A 1 156 ? -3.478 -9.343 15.059 1.00 84.69 156 GLU A N 1
ATOM 1289 C CA . GLU A 1 156 ? -4.562 -8.763 15.850 1.00 84.69 156 GLU A CA 1
ATOM 1290 C C . GLU A 1 156 ? -5.294 -7.651 15.090 1.00 84.69 156 GLU A C 1
ATOM 1292 O O . GLU A 1 156 ? -6.527 -7.637 15.090 1.00 84.69 156 GLU A O 1
ATOM 1297 N N . ILE A 1 157 ? -4.585 -6.765 14.376 1.00 86.81 157 ILE A N 1
ATOM 1298 C CA . ILE A 1 157 ? -5.244 -5.743 13.543 1.00 86.81 157 ILE A CA 1
ATOM 1299 C C . ILE A 1 157 ? -5.981 -6.380 12.361 1.00 86.81 157 ILE A C 1
ATOM 1301 O O . ILE A 1 157 ? -7.117 -5.990 12.078 1.00 86.81 157 ILE A O 1
ATOM 1305 N N . LEU A 1 158 ? -5.389 -7.383 11.702 1.00 91.69 158 LEU A N 1
ATOM 1306 C CA . LEU A 1 158 ? -6.040 -8.121 10.611 1.00 91.69 158 LEU A CA 1
ATOM 1307 C C . LEU A 1 158 ? -7.409 -8.662 11.050 1.00 91.69 158 LEU A C 1
ATOM 1309 O O . LEU A 1 158 ? -8.400 -8.460 10.349 1.00 91.69 158 LEU A O 1
ATOM 1313 N N . SER A 1 159 ? -7.503 -9.224 12.259 1.00 91.31 159 SER A N 1
ATOM 1314 C CA . SER A 1 159 ? -8.767 -9.751 12.802 1.00 91.31 159 SER A CA 1
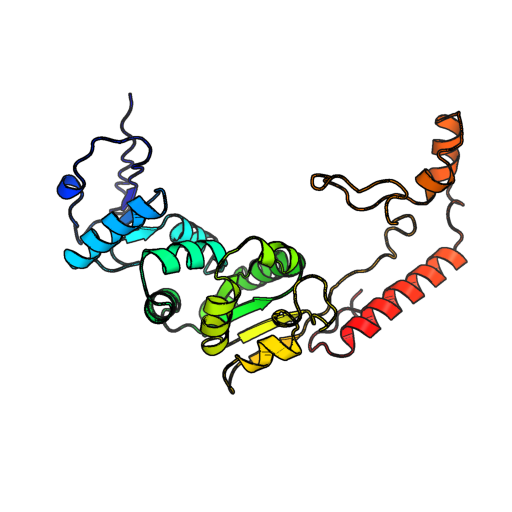ATOM 1315 C C . SER A 1 159 ? -9.869 -8.703 13.003 1.00 91.31 159 SER A C 1
ATOM 1317 O O . SER A 1 159 ? -11.048 -9.046 13.079 1.00 91.31 159 SER A O 1
ATOM 1319 N N . LYS A 1 160 ? -9.509 -7.417 13.058 1.00 89.94 160 LYS A N 1
ATOM 1320 C CA . LYS A 1 160 ? -10.434 -6.287 13.238 1.00 89.94 160 LYS A CA 1
ATOM 1321 C C . LYS A 1 160 ? -10.658 -5.493 11.947 1.00 89.94 160 LYS A C 1
ATOM 1323 O O . LYS A 1 160 ? -11.360 -4.488 11.964 1.00 89.94 160 LYS A O 1
ATOM 1328 N N . THR A 1 161 ? -10.043 -5.905 10.840 1.00 92.94 161 THR A N 1
ATOM 1329 C CA . THR A 1 161 ? -10.037 -5.154 9.580 1.00 92.94 161 THR A CA 1
ATOM 1330 C C . THR A 1 161 ? -11.343 -5.340 8.816 1.00 92.94 161 THR A C 1
ATOM 1332 O O . THR A 1 161 ? -11.751 -6.463 8.536 1.00 92.94 161 THR A O 1
ATOM 1335 N N . ASP A 1 162 ? -11.996 -4.242 8.440 1.00 95.50 162 ASP A N 1
ATOM 1336 C CA . ASP A 1 162 ? -13.227 -4.246 7.640 1.00 95.50 162 ASP A CA 1
ATOM 1337 C C . ASP A 1 162 ? -12.951 -4.228 6.132 1.00 95.50 162 ASP A C 1
ATOM 1339 O O . ASP A 1 162 ? -13.729 -4.776 5.355 1.00 95.50 162 ASP A O 1
ATOM 1343 N N . LEU A 1 163 ? -11.853 -3.586 5.725 1.00 97.06 163 LEU A N 1
ATOM 1344 C CA . LEU A 1 163 ? -11.398 -3.487 4.344 1.00 97.06 163 LEU A CA 1
ATOM 1345 C C . LEU A 1 163 ? -9.893 -3.763 4.269 1.00 97.06 163 LEU A C 1
ATOM 1347 O O . LEU A 1 163 ? -9.086 -3.045 4.854 1.00 97.06 163 LEU A O 1
ATOM 1351 N N . PHE A 1 164 ? -9.511 -4.786 3.519 1.00 97.38 164 PHE A N 1
ATOM 1352 C CA . PHE A 1 164 ? -8.128 -5.152 3.264 1.00 97.38 164 PHE A CA 1
ATOM 1353 C C . PHE A 1 164 ? -7.802 -4.929 1.787 1.00 97.38 164 PHE A C 1
ATOM 1355 O O . PHE A 1 164 ? -8.247 -5.687 0.924 1.00 97.38 164 PHE A O 1
ATOM 1362 N N . VAL A 1 165 ? -7.034 -3.879 1.493 1.00 97.12 165 VAL A N 1
ATOM 1363 C CA . VAL A 1 165 ? -6.549 -3.572 0.141 1.00 97.12 165 VAL A CA 1
ATOM 1364 C C . VAL A 1 165 ? -5.110 -4.052 0.028 1.00 97.12 165 VAL A C 1
ATOM 1366 O O . VAL A 1 165 ? -4.271 -3.664 0.836 1.00 97.12 165 VAL A O 1
ATOM 1369 N N . TYR A 1 166 ? -4.784 -4.909 -0.932 1.00 95.69 166 TYR A N 1
ATOM 1370 C CA . TYR A 1 166 ? -3.481 -5.568 -0.910 1.00 95.69 166 TYR A CA 1
ATOM 1371 C C . TYR A 1 166 ? -2.912 -5.896 -2.280 1.00 95.69 166 TYR A C 1
ATOM 1373 O O . TYR A 1 166 ? -3.639 -6.055 -3.249 1.00 95.69 166 TYR A O 1
ATOM 1381 N N . GLN A 1 167 ? -1.593 -6.043 -2.335 1.00 94.19 167 GLN A N 1
ATOM 1382 C CA . GLN A 1 167 ? -0.900 -6.696 -3.440 1.00 94.19 167 GLN A CA 1
ATOM 1383 C C . GLN A 1 167 ? -0.623 -8.149 -3.078 1.00 94.19 167 GLN A C 1
ATOM 1385 O O . GLN A 1 167 ? -0.307 -8.458 -1.925 1.00 94.19 167 GLN A O 1
ATOM 1390 N N . HIS A 1 168 ? -0.708 -9.038 -4.064 1.00 93.31 168 HIS A N 1
ATOM 1391 C CA . HIS A 1 168 ? -0.376 -10.440 -3.854 1.00 93.31 168 HIS A CA 1
ATOM 1392 C C . HIS A 1 168 ? 1.126 -10.632 -3.586 1.00 93.31 168 HIS A C 1
ATOM 1394 O O . HIS A 1 168 ? 1.985 -10.174 -4.345 1.00 93.31 168 HIS A O 1
ATOM 1400 N N . VAL A 1 169 ? 1.440 -11.353 -2.514 1.00 91.19 169 VAL A N 1
ATOM 1401 C CA . VAL A 1 169 ? 2.786 -11.702 -2.064 1.00 91.19 169 VAL A CA 1
ATOM 1402 C C . VAL A 1 169 ? 2.878 -13.220 -1.991 1.00 91.19 169 VAL A C 1
ATOM 1404 O O . VAL A 1 169 ? 2.190 -13.859 -1.198 1.00 91.19 169 VAL A O 1
ATOM 1407 N N . ASN A 1 170 ? 3.754 -13.792 -2.816 1.00 89.94 170 ASN A N 1
ATOM 1408 C CA . ASN A 1 170 ? 3.938 -15.239 -2.923 1.00 89.94 170 ASN A CA 1
ATOM 1409 C C . ASN A 1 170 ? 4.552 -15.847 -1.652 1.00 89.94 170 ASN A C 1
ATOM 1411 O O . ASN A 1 170 ? 5.315 -15.185 -0.957 1.00 89.94 170 ASN A O 1
ATOM 1415 N N . VAL A 1 171 ? 4.312 -17.137 -1.399 1.00 88.75 171 VAL A N 1
ATOM 1416 C CA . VAL A 1 171 ? 4.916 -17.867 -0.263 1.00 88.75 171 VAL A CA 1
ATOM 1417 C C . VAL A 1 171 ? 6.446 -17.851 -0.308 1.00 88.75 171 VAL A C 1
ATOM 1419 O O . VAL A 1 171 ? 7.076 -17.530 0.689 1.00 88.75 171 VAL A O 1
ATOM 1422 N N . GLY A 1 172 ? 7.049 -18.058 -1.483 1.00 86.50 172 GLY A N 1
ATOM 1423 C CA . GLY A 1 172 ? 8.505 -17.979 -1.685 1.00 86.50 172 GLY A CA 1
ATOM 1424 C C . GLY A 1 172 ? 9.082 -16.556 -1.718 1.00 86.50 172 GLY A C 1
ATOM 1425 O O . GLY A 1 172 ? 10.066 -16.312 -2.417 1.00 86.50 172 GLY A O 1
ATOM 1426 N N . ASN A 1 173 ? 8.442 -15.589 -1.058 1.00 86.69 173 ASN A N 1
ATOM 1427 C CA . ASN A 1 173 ? 8.956 -14.226 -0.962 1.00 86.69 173 ASN A CA 1
ATOM 1428 C C . ASN A 1 173 ? 10.173 -14.156 -0.018 1.00 86.69 173 ASN A C 1
ATOM 1430 O O . ASN A 1 173 ? 10.406 -15.040 0.800 1.00 86.69 173 ASN A O 1
ATOM 1434 N N . ARG A 1 174 ? 10.951 -13.073 -0.109 1.00 83.75 174 ARG A N 1
ATOM 1435 C CA . ARG A 1 174 ? 12.169 -12.888 0.701 1.00 83.75 174 ARG A CA 1
ATOM 1436 C C . ARG A 1 174 ? 11.925 -12.391 2.136 1.00 83.75 174 ARG A C 1
ATOM 1438 O O . ARG A 1 174 ? 12.890 -12.218 2.862 1.00 83.75 174 ARG A O 1
ATOM 1445 N N . PHE A 1 175 ? 10.680 -12.101 2.506 1.00 82.00 175 PHE A N 1
ATOM 1446 C CA . PHE A 1 175 ? 10.288 -11.433 3.756 1.00 82.00 175 PHE A CA 1
ATOM 1447 C C . PHE A 1 175 ? 9.690 -12.392 4.797 1.00 82.00 175 PHE A C 1
ATOM 1449 O O . PHE A 1 175 ? 9.224 -11.938 5.836 1.00 82.00 175 PHE A O 1
ATOM 1456 N N . GLY A 1 176 ? 9.676 -13.696 4.504 1.00 83.56 176 GLY A N 1
ATOM 1457 C CA . GLY A 1 176 ? 9.078 -14.728 5.350 1.00 83.56 176 GLY A CA 1
ATOM 1458 C C . GLY A 1 176 ? 7.766 -15.267 4.781 1.00 83.56 176 GLY A C 1
ATOM 1459 O O . GLY A 1 176 ? 6.949 -14.538 4.207 1.00 83.56 176 GLY A O 1
ATOM 1460 N N . GLU A 1 177 ? 7.553 -16.573 4.928 1.00 89.19 177 GLU A N 1
ATOM 1461 C CA . GLU A 1 177 ? 6.322 -17.233 4.477 1.00 89.19 177 GLU A CA 1
ATOM 1462 C C . GLU A 1 177 ? 5.097 -16.693 5.221 1.00 89.19 177 GLU A C 1
ATOM 1464 O O . GLU A 1 177 ? 4.005 -16.606 4.661 1.00 89.19 177 GLU A O 1
ATOM 1469 N N . GLU A 1 178 ? 5.265 -16.279 6.471 1.00 88.12 178 GLU A N 1
ATOM 1470 C CA . GLU A 1 178 ? 4.221 -15.704 7.309 1.00 88.12 178 GLU A CA 1
ATOM 1471 C C . GLU A 1 178 ? 3.649 -14.391 6.752 1.00 88.12 178 GLU A C 1
ATOM 1473 O O . GLU A 1 178 ? 2.498 -14.058 7.039 1.00 88.12 178 GLU A O 1
ATOM 1478 N N . MET A 1 179 ? 4.423 -13.695 5.913 1.00 88.56 179 MET A N 1
ATOM 1479 C CA . MET A 1 179 ? 4.034 -12.473 5.205 1.00 88.56 179 MET A CA 1
ATOM 1480 C C . MET A 1 179 ? 3.390 -12.757 3.838 1.00 88.56 179 MET A C 1
ATOM 1482 O O . MET A 1 179 ? 2.948 -11.839 3.146 1.00 88.56 179 MET A O 1
ATOM 1486 N N . ALA A 1 180 ? 3.302 -14.017 3.415 1.00 92.06 180 ALA A N 1
ATOM 1487 C CA . ALA A 1 180 ? 2.599 -14.366 2.189 1.00 92.06 180 ALA A CA 1
ATOM 1488 C C . ALA A 1 180 ? 1.107 -14.026 2.294 1.00 92.06 180 ALA A C 1
ATOM 1490 O O . ALA A 1 180 ? 0.481 -14.238 3.338 1.00 92.06 180 ALA A O 1
ATOM 1491 N N . THR A 1 181 ? 0.520 -13.550 1.196 1.00 92.75 181 THR A N 1
ATOM 1492 C CA . THR A 1 181 ? -0.888 -13.135 1.150 1.00 92.75 181 THR A CA 1
ATOM 1493 C C . THR A 1 181 ? -1.818 -14.254 1.620 1.00 92.75 181 THR A C 1
ATOM 1495 O O . THR A 1 181 ? -2.621 -14.047 2.527 1.00 92.75 181 THR A O 1
ATOM 1498 N N . ASP A 1 182 ? -1.640 -15.469 1.105 1.00 93.25 182 ASP A N 1
ATOM 1499 C CA . ASP A 1 182 ? -2.458 -16.629 1.482 1.00 93.25 182 ASP A CA 1
ATOM 1500 C C . ASP A 1 182 ? -2.392 -16.968 2.977 1.00 93.25 182 ASP A C 1
ATOM 1502 O O . ASP A 1 182 ? -3.316 -17.568 3.528 1.00 93.25 182 ASP A O 1
ATOM 1506 N N . ASN A 1 183 ? -1.309 -16.586 3.657 1.00 93.62 183 ASN A N 1
ATOM 1507 C CA . ASN A 1 183 ? -1.152 -16.805 5.089 1.00 93.62 183 ASN A CA 1
ATOM 1508 C C . ASN A 1 183 ? -1.793 -15.689 5.909 1.00 93.62 183 ASN A C 1
ATOM 1510 O O . ASN A 1 183 ? -2.487 -15.986 6.880 1.00 93.62 183 ASN A O 1
ATOM 1514 N N . ILE A 1 184 ? -1.636 -14.429 5.503 1.00 92.81 184 ILE A N 1
ATOM 1515 C CA . ILE A 1 184 ? -2.208 -13.297 6.244 1.00 92.81 184 ILE A CA 1
ATOM 1516 C C . ILE A 1 184 ? -3.733 -13.205 6.090 1.00 92.81 184 ILE A C 1
ATOM 1518 O O . ILE A 1 184 ? -4.424 -12.828 7.037 1.00 92.81 184 ILE A O 1
ATOM 1522 N N . LEU A 1 185 ? -4.280 -13.613 4.937 1.00 94.75 185 LEU A N 1
ATOM 1523 C CA . LEU A 1 185 ? -5.725 -13.584 4.676 1.00 94.75 185 LEU A CA 1
ATOM 1524 C C . LEU A 1 185 ? -6.524 -14.471 5.645 1.00 94.75 185 LEU A C 1
ATOM 1526 O O . LEU A 1 185 ? -7.713 -14.226 5.844 1.00 94.75 185 LEU A O 1
ATOM 1530 N N . LYS A 1 186 ? -5.878 -15.468 6.266 1.00 94.88 186 LYS A N 1
ATOM 1531 C CA . LYS A 1 186 ? -6.478 -16.374 7.261 1.00 94.88 186 LYS A CA 1
ATOM 1532 C C . LYS A 1 186 ? -6.797 -15.686 8.590 1.00 94.88 186 LYS A C 1
ATOM 1534 O O . LYS A 1 186 ? -7.588 -16.218 9.360 1.00 94.88 186 LYS A O 1
ATOM 1539 N N . PHE A 1 187 ? -6.181 -14.537 8.872 1.00 95.44 187 PHE A N 1
ATOM 1540 C CA . PHE A 1 187 ? -6.419 -13.782 10.107 1.00 95.44 187 PHE A CA 1
ATOM 1541 C C . PHE A 1 187 ? -7.505 -12.720 9.959 1.00 95.44 187 PHE A C 1
ATOM 1543 O O . PHE A 1 187 ? -7.903 -12.128 10.956 1.00 95.44 187 PHE A O 1
ATOM 1550 N N . LEU A 1 188 ? -7.970 -12.456 8.737 1.00 96.31 188 LEU A N 1
ATOM 1551 C CA . LEU A 1 188 ? -9.066 -11.526 8.506 1.00 96.31 188 LEU A CA 1
ATOM 1552 C C . LEU A 1 188 ? -10.377 -12.119 9.024 1.00 96.31 188 LEU A C 1
ATOM 1554 O O . LEU A 1 188 ? -10.632 -13.316 8.881 1.00 96.31 188 LEU A O 1
ATOM 1558 N N . LYS A 1 189 ? -11.238 -11.261 9.566 1.00 94.00 189 LYS A N 1
ATOM 1559 C CA . LYS A 1 189 ? -12.620 -11.629 9.887 1.00 94.00 189 LYS A CA 1
ATOM 1560 C C . LYS A 1 189 ? -13.413 -12.002 8.626 1.00 94.00 189 LYS A C 1
ATOM 1562 O O . LYS A 1 189 ? -13.093 -11.555 7.524 1.00 94.00 189 LYS A O 1
ATOM 1567 N N . GLU A 1 190 ? -14.452 -12.819 8.794 1.00 93.94 190 GLU A N 1
ATOM 1568 C CA . GLU A 1 190 ? -15.233 -13.388 7.683 1.00 93.94 190 GLU A CA 1
ATOM 1569 C C . GLU A 1 190 ? -15.892 -12.325 6.793 1.00 93.94 190 GLU A C 1
ATOM 1571 O O . GLU A 1 190 ? -15.942 -12.486 5.576 1.00 93.94 190 GLU A O 1
ATOM 1576 N N . ASP A 1 191 ? -16.352 -11.224 7.388 1.00 96.19 191 ASP A N 1
ATOM 1577 C CA . ASP A 1 191 ? -17.023 -10.107 6.716 1.00 96.19 191 ASP A CA 1
ATOM 1578 C C . ASP A 1 191 ? -16.051 -9.036 6.182 1.00 96.19 191 ASP A C 1
ATOM 1580 O O . ASP A 1 191 ? -16.487 -7.987 5.705 1.00 96.19 191 ASP A O 1
ATOM 1584 N N . CYS A 1 192 ? -14.737 -9.275 6.259 1.00 97.81 192 CYS A N 1
ATOM 1585 C CA . CYS A 1 192 ? -13.732 -8.366 5.721 1.00 97.81 192 CYS A CA 1
ATOM 1586 C C . CYS A 1 192 ? -13.820 -8.305 4.190 1.00 97.81 192 CYS A C 1
ATOM 1588 O O . CYS A 1 192 ? -13.691 -9.323 3.501 1.00 97.81 192 CYS A O 1
ATOM 1590 N N . ILE A 1 193 ? -13.974 -7.095 3.651 1.00 98.00 193 ILE A N 1
ATOM 1591 C CA . ILE A 1 193 ? -13.892 -6.842 2.213 1.00 98.00 193 ILE A CA 1
ATOM 1592 C C . ILE A 1 193 ? -12.424 -6.920 1.801 1.00 98.00 193 ILE A C 1
ATOM 1594 O O . ILE A 1 193 ? -11.571 -6.267 2.396 1.00 98.00 193 ILE A O 1
ATOM 1598 N N . LYS A 1 194 ? -12.125 -7.696 0.763 1.00 97.75 194 LYS A N 1
ATOM 1599 C CA . LYS A 1 194 ? -10.767 -7.931 0.263 1.00 97.75 194 LYS A CA 1
ATOM 1600 C C . LYS A 1 194 ? -10.682 -7.371 -1.151 1.00 97.75 194 LYS A C 1
ATOM 1602 O O . LYS A 1 194 ? -11.543 -7.689 -1.963 1.00 97.75 194 LYS A O 1
ATOM 1607 N N . ILE A 1 195 ? -9.688 -6.525 -1.416 1.00 97.75 195 ILE A N 1
ATOM 1608 C CA . ILE A 1 195 ? -9.439 -5.946 -2.742 1.00 97.75 195 ILE A CA 1
ATOM 1609 C C . ILE A 1 195 ? -7.960 -6.123 -3.080 1.00 97.75 195 ILE A C 1
ATOM 1611 O O . ILE A 1 195 ? -7.097 -5.427 -2.541 1.00 97.75 195 ILE A O 1
ATOM 1615 N N . CYS A 1 196 ? -7.674 -7.057 -3.974 1.00 96.88 196 CYS A N 1
ATOM 1616 C CA . CYS A 1 196 ? -6.361 -7.296 -4.540 1.00 96.88 196 CYS A CA 1
ATOM 1617 C C . CYS A 1 196 ? -6.107 -6.329 -5.705 1.00 96.88 196 CYS A C 1
ATOM 1619 O O . CYS A 1 196 ? -6.914 -6.240 -6.633 1.00 96.88 196 CYS A O 1
ATOM 1621 N N . PHE A 1 197 ? -4.986 -5.614 -5.683 1.00 95.62 197 PHE A N 1
ATOM 1622 C CA . PHE A 1 197 ? -4.553 -4.738 -6.769 1.00 95.62 197 PHE A CA 1
ATOM 1623 C C . PHE A 1 197 ? -3.151 -5.127 -7.257 1.00 95.62 197 PHE A C 1
ATOM 1625 O O . PHE A 1 197 ? -2.340 -5.649 -6.482 1.00 95.62 197 PHE A O 1
ATOM 1632 N N . PRO A 1 198 ? -2.832 -4.883 -8.538 1.00 94.12 198 PRO A N 1
ATOM 1633 C CA . PRO A 1 198 ? -1.589 -5.357 -9.112 1.00 94.12 198 PRO A CA 1
ATOM 1634 C C . PRO A 1 198 ? -0.393 -4.569 -8.588 1.00 94.12 198 PRO A C 1
ATOM 1636 O O . PRO A 1 198 ? -0.477 -3.396 -8.215 1.00 94.12 198 PRO A O 1
ATOM 1639 N N . ASN A 1 199 ? 0.773 -5.209 -8.640 1.00 91.56 199 ASN A N 1
ATOM 1640 C CA . ASN A 1 199 ? 2.023 -4.468 -8.666 1.00 91.56 199 ASN A CA 1
ATOM 1641 C C . ASN A 1 199 ? 2.166 -3.812 -10.042 1.00 91.56 199 ASN A C 1
ATOM 1643 O O . ASN A 1 199 ? 2.480 -4.491 -11.022 1.00 91.56 199 ASN A O 1
ATOM 1647 N N . ALA A 1 200 ? 1.931 -2.500 -10.090 1.00 89.75 200 ALA A N 1
ATOM 1648 C CA . ALA A 1 200 ? 1.908 -1.683 -11.302 1.00 89.75 200 ALA A CA 1
ATOM 1649 C C . ALA A 1 200 ? 3.323 -1.397 -11.844 1.00 89.75 200 ALA A C 1
ATOM 1651 O O . ALA A 1 200 ? 3.741 -0.248 -11.975 1.00 89.75 200 ALA A O 1
ATOM 1652 N N . TYR A 1 201 ? 4.104 -2.449 -12.084 1.00 88.56 201 TYR A N 1
ATOM 1653 C CA . TYR A 1 201 ? 5.424 -2.346 -12.692 1.00 88.56 201 TYR A CA 1
ATOM 1654 C C . TYR A 1 201 ? 5.313 -2.491 -14.210 1.00 88.56 201 TYR A C 1
ATOM 1656 O O . TYR A 1 201 ? 4.921 -3.549 -14.706 1.00 88.56 201 TYR A O 1
ATOM 1664 N N . VAL A 1 202 ? 5.702 -1.435 -14.926 1.00 87.44 202 VAL A N 1
ATOM 1665 C CA . VAL A 1 202 ? 5.817 -1.407 -16.387 1.00 87.44 202 VAL A CA 1
ATOM 1666 C C . VAL A 1 202 ? 7.201 -0.894 -16.779 1.00 87.44 202 VAL A C 1
ATOM 1668 O O . VAL A 1 202 ? 7.615 0.187 -16.365 1.00 87.44 202 VAL A O 1
ATOM 1671 N N . GLY A 1 203 ? 7.944 -1.691 -17.548 1.00 85.31 203 GLY A N 1
ATOM 1672 C CA . GLY A 1 203 ? 9.317 -1.359 -17.945 1.00 85.31 203 GLY A CA 1
ATOM 1673 C C . GLY A 1 203 ? 9.412 -0.541 -19.233 1.00 85.31 203 GLY A C 1
ATOM 1674 O O . GLY A 1 203 ? 10.441 0.076 -19.487 1.00 85.31 203 GLY A O 1
ATOM 1675 N N . PHE A 1 204 ? 8.352 -0.517 -20.046 1.00 89.88 204 PHE A N 1
ATOM 1676 C CA . PHE A 1 204 ? 8.431 -0.124 -21.456 1.00 89.88 204 PHE A CA 1
ATOM 1677 C C . PHE A 1 204 ? 8.780 1.349 -21.719 1.00 89.88 204 PHE A C 1
ATOM 1679 O O . PHE A 1 204 ? 9.285 1.652 -22.794 1.00 89.88 204 PHE A O 1
ATOM 1686 N N . TYR A 1 205 ? 8.569 2.258 -20.759 1.00 90.38 205 TYR A N 1
ATOM 1687 C CA . TYR A 1 205 ? 9.014 3.656 -20.884 1.00 90.38 205 TYR A CA 1
ATOM 1688 C C . TYR A 1 205 ? 10.540 3.802 -20.855 1.00 90.38 205 TYR A C 1
ATOM 1690 O O . TYR A 1 205 ? 11.074 4.793 -21.349 1.00 90.38 205 TYR A O 1
ATOM 1698 N N . TYR A 1 206 ? 11.234 2.824 -20.270 1.00 90.75 206 TYR A N 1
ATOM 1699 C CA . TYR A 1 206 ? 12.677 2.840 -20.072 1.00 90.75 206 TYR A CA 1
ATOM 1700 C C . TYR A 1 206 ? 13.271 1.493 -20.521 1.00 90.75 206 TYR A C 1
ATOM 1702 O O . TYR A 1 206 ? 13.663 0.688 -19.672 1.00 90.75 206 TYR A O 1
ATOM 1710 N N . PRO A 1 207 ? 13.343 1.212 -21.839 1.00 90.06 207 PRO A N 1
ATOM 1711 C CA . PRO A 1 207 ? 13.892 -0.043 -22.376 1.00 90.06 207 PRO A CA 1
ATOM 1712 C C . PRO A 1 207 ? 15.347 -0.306 -21.972 1.00 90.06 207 PRO A C 1
ATOM 1714 O O . PRO A 1 207 ? 15.796 -1.448 -21.954 1.00 90.06 207 PRO A O 1
ATOM 1717 N N . GLN A 1 208 ? 16.073 0.742 -21.585 1.00 90.06 208 GLN A N 1
ATOM 1718 C CA . GLN A 1 208 ? 17.423 0.660 -21.049 1.00 90.06 208 GLN A CA 1
ATOM 1719 C C . GLN A 1 208 ? 17.487 0.255 -19.570 1.00 90.06 208 GLN A C 1
ATOM 1721 O O . GLN A 1 208 ? 18.570 -0.030 -19.061 1.00 90.06 208 GLN A O 1
ATOM 1726 N N . SER A 1 209 ? 16.369 0.278 -18.841 1.00 89.31 209 SER A N 1
ATOM 1727 C CA . SER A 1 209 ? 16.366 -0.001 -17.405 1.00 89.31 209 SER A CA 1
ATOM 1728 C C . SER A 1 209 ? 16.771 -1.447 -17.140 1.00 89.31 209 SER A C 1
ATOM 1730 O O . SER A 1 209 ? 16.203 -2.393 -17.681 1.00 89.31 209 SER A O 1
ATOM 1732 N N . THR A 1 210 ? 17.776 -1.635 -16.293 1.00 86.81 210 THR A N 1
ATOM 1733 C CA . THR A 1 210 ? 18.291 -2.961 -15.952 1.00 86.81 210 THR A CA 1
ATOM 1734 C C . THR A 1 210 ? 18.777 -2.997 -14.509 1.00 86.81 210 THR A C 1
ATOM 1736 O O . THR A 1 210 ? 18.785 -1.989 -13.801 1.00 86.81 210 THR A O 1
ATOM 1739 N N . LYS A 1 211 ? 19.209 -4.167 -14.042 1.00 81.44 211 LYS A N 1
ATOM 1740 C CA . LYS A 1 211 ? 19.937 -4.272 -12.775 1.00 81.44 211 LYS A CA 1
ATOM 1741 C C . LYS A 1 211 ? 21.373 -3.797 -12.978 1.00 81.44 211 LYS A C 1
ATOM 1743 O O . LYS A 1 211 ? 21.969 -4.020 -14.031 1.00 81.44 211 LYS A O 1
ATOM 1748 N N . ILE A 1 212 ? 21.938 -3.153 -11.966 1.00 77.44 212 ILE A N 1
ATOM 1749 C CA . ILE A 1 212 ? 23.357 -2.794 -11.963 1.00 77.44 212 ILE A CA 1
ATOM 1750 C C . ILE A 1 212 ? 24.181 -4.094 -11.983 1.00 77.44 212 ILE A C 1
ATOM 1752 O O . ILE A 1 212 ? 24.000 -4.956 -11.122 1.00 77.44 212 ILE A O 1
ATOM 1756 N N . LYS A 1 213 ? 25.055 -4.265 -12.983 1.00 70.00 213 LYS A N 1
ATOM 1757 C CA . LYS A 1 213 ? 26.036 -5.360 -13.050 1.00 70.00 213 LYS A CA 1
ATOM 1758 C C . LYS A 1 213 ? 27.223 -5.027 -12.133 1.00 70.00 213 LYS A C 1
ATOM 1760 O O . LYS A 1 213 ? 27.835 -3.980 -12.315 1.00 70.00 213 LYS A O 1
ATOM 1765 N N . GLY A 1 214 ? 27.585 -5.906 -11.195 1.00 64.81 214 GLY A N 1
ATOM 1766 C CA . GLY A 1 214 ? 28.759 -5.722 -10.321 1.00 64.81 214 GLY A CA 1
ATOM 1767 C C . GLY A 1 214 ? 28.530 -6.130 -8.862 1.00 64.81 214 GLY A C 1
ATOM 1768 O O . GLY A 1 214 ? 27.492 -6.707 -8.540 1.00 64.81 214 GLY A O 1
ATOM 1769 N N . GLU A 1 215 ? 29.524 -5.870 -7.998 1.00 55.34 215 GLU A N 1
ATOM 1770 C CA . GLU A 1 215 ? 29.460 -6.137 -6.550 1.00 55.34 215 GLU A CA 1
ATOM 1771 C C . GLU A 1 215 ? 28.278 -5.424 -5.874 1.00 55.34 215 GLU A C 1
ATOM 1773 O O . GLU A 1 215 ? 27.756 -4.441 -6.400 1.00 55.34 215 GLU A O 1
ATOM 1778 N N . LYS A 1 216 ? 27.857 -5.969 -4.718 1.00 53.09 216 LYS A N 1
ATOM 1779 C CA . LYS A 1 216 ? 26.693 -5.561 -3.912 1.00 53.09 216 LYS A CA 1
ATOM 1780 C C . LYS A 1 216 ? 26.389 -4.069 -4.058 1.00 53.09 216 LYS A C 1
ATOM 1782 O O . LYS A 1 216 ? 27.174 -3.237 -3.616 1.00 53.09 216 LYS A O 1
ATOM 1787 N N . ILE A 1 217 ? 25.216 -3.771 -4.621 1.00 57.22 217 ILE A N 1
ATOM 1788 C CA . ILE A 1 217 ? 24.588 -2.450 -4.547 1.00 57.22 217 ILE A CA 1
ATOM 1789 C C . ILE A 1 217 ? 24.679 -2.014 -3.075 1.00 57.22 217 ILE A C 1
ATOM 1791 O O . ILE A 1 217 ? 24.150 -2.743 -2.229 1.00 57.22 217 ILE A O 1
ATOM 1795 N N . PRO A 1 218 ? 25.386 -0.915 -2.746 1.00 53.81 218 PRO A N 1
ATOM 1796 C CA . PRO A 1 218 ? 25.417 -0.400 -1.384 1.00 53.81 218 PRO A CA 1
ATOM 1797 C C . PRO A 1 218 ? 23.988 -0.299 -0.845 1.00 53.81 218 PRO A C 1
ATOM 1799 O O . PRO A 1 218 ? 23.090 0.146 -1.562 1.00 53.81 218 PRO A O 1
ATOM 1802 N N . GLU A 1 219 ? 23.753 -0.720 0.397 1.00 53.38 219 GLU A N 1
ATOM 1803 C CA . GLU A 1 219 ? 22.405 -0.705 0.994 1.00 53.38 219 GLU A CA 1
ATOM 1804 C C . GLU A 1 219 ? 21.767 0.703 0.955 1.00 53.38 219 GLU A C 1
ATOM 1806 O O . GLU A 1 219 ? 20.546 0.825 0.890 1.00 53.38 219 GLU A O 1
ATOM 1811 N N . ASP A 1 220 ? 22.598 1.746 0.834 1.00 55.56 220 ASP A N 1
ATOM 1812 C CA . ASP A 1 220 ? 22.222 3.162 0.766 1.00 55.56 220 ASP A CA 1
ATOM 1813 C C . ASP A 1 220 ? 22.096 3.740 -0.662 1.00 55.56 220 ASP A C 1
ATOM 1815 O O . ASP A 1 220 ? 22.013 4.960 -0.842 1.00 55.56 220 ASP A O 1
ATOM 1819 N N . THR A 1 221 ? 22.115 2.915 -1.716 1.00 57.06 221 THR A N 1
ATOM 1820 C CA . THR A 1 221 ? 22.063 3.454 -3.088 1.00 57.06 221 THR A CA 1
ATOM 1821 C C . THR A 1 221 ? 20.667 3.989 -3.417 1.00 57.06 221 THR A C 1
ATOM 1823 O O . THR A 1 221 ? 19.694 3.242 -3.483 1.00 57.06 221 THR A O 1
ATOM 1826 N N . ILE A 1 222 ? 20.576 5.292 -3.702 1.00 58.72 222 ILE A N 1
ATOM 1827 C CA . ILE A 1 222 ? 19.321 5.995 -4.040 1.00 58.72 222 ILE A CA 1
ATOM 1828 C C . ILE A 1 222 ? 18.721 5.495 -5.373 1.00 58.72 222 ILE A C 1
ATOM 1830 O O . ILE A 1 222 ? 17.521 5.625 -5.611 1.00 58.72 222 ILE A O 1
ATOM 1834 N N . MET A 1 223 ? 19.538 4.888 -6.242 1.00 66.06 223 MET A N 1
ATOM 1835 C CA . MET A 1 223 ? 19.128 4.354 -7.543 1.00 66.06 223 MET A CA 1
ATOM 1836 C C . MET A 1 223 ? 19.460 2.857 -7.646 1.00 66.06 223 MET A C 1
ATOM 1838 O O . MET A 1 223 ? 20.604 2.507 -7.924 1.00 66.06 223 MET A O 1
ATOM 1842 N N . PRO A 1 224 ? 18.477 1.955 -7.455 1.00 71.94 224 PRO A N 1
ATOM 1843 C CA . PRO A 1 224 ? 18.700 0.508 -7.534 1.00 71.94 224 PRO A CA 1
ATOM 1844 C C . PRO A 1 224 ? 18.702 -0.032 -8.977 1.00 71.94 224 PRO A C 1
ATOM 1846 O O . PRO A 1 224 ? 18.852 -1.237 -9.188 1.00 71.94 224 PRO A O 1
ATOM 1849 N N . TYR A 1 225 ? 18.513 0.844 -9.967 1.00 81.81 225 TYR A N 1
ATOM 1850 C CA . TYR A 1 225 ? 18.463 0.506 -11.385 1.00 81.81 225 TYR A CA 1
ATOM 1851 C C . TYR A 1 225 ? 19.688 1.062 -12.098 1.00 81.81 225 TYR A C 1
ATOM 1853 O O . TYR A 1 225 ? 20.128 2.177 -11.830 1.00 81.81 225 TYR A O 1
ATOM 1861 N N . GLY A 1 226 ? 20.219 0.274 -13.022 1.00 85.94 226 GLY A N 1
ATOM 1862 C CA . GLY A 1 226 ? 21.231 0.711 -13.962 1.00 85.94 226 GLY A CA 1
ATOM 1863 C C . GLY A 1 226 ? 20.647 0.915 -15.354 1.00 85.94 226 GLY A C 1
ATOM 1864 O O . GLY A 1 226 ? 19.475 0.647 -15.614 1.00 85.94 226 GLY A O 1
ATOM 1865 N N . ASP A 1 227 ? 21.513 1.349 -16.259 1.00 89.06 227 ASP A N 1
ATOM 1866 C CA . ASP A 1 227 ? 21.191 1.597 -17.659 1.00 89.06 227 ASP A CA 1
ATOM 1867 C C . ASP A 1 227 ? 21.992 0.626 -18.536 1.00 89.06 227 ASP A C 1
ATOM 1869 O O . ASP A 1 227 ? 23.223 0.597 -18.465 1.00 89.06 227 ASP A O 1
ATOM 1873 N N . SER A 1 228 ? 21.322 -0.225 -19.313 1.00 88.56 228 SER A N 1
ATOM 1874 C CA . SER A 1 228 ? 21.979 -1.223 -20.157 1.00 88.56 228 SER A CA 1
ATOM 1875 C C . SER A 1 228 ? 22.691 -0.593 -21.345 1.00 88.56 228 SER A C 1
ATOM 1877 O O . SER A 1 228 ? 23.704 -1.139 -21.781 1.00 88.56 228 SER A O 1
ATOM 1879 N N . ALA A 1 229 ? 22.208 0.543 -21.856 1.00 87.44 229 ALA A N 1
ATOM 1880 C CA . ALA A 1 229 ? 22.888 1.271 -22.918 1.00 87.44 229 ALA A CA 1
ATOM 1881 C C . ALA A 1 229 ? 24.219 1.831 -22.404 1.00 87.44 229 ALA A C 1
ATOM 1883 O O . ALA A 1 229 ? 25.225 1.727 -23.098 1.00 87.44 229 ALA A O 1
ATOM 1884 N N . ILE A 1 230 ? 24.277 2.304 -21.159 1.00 87.06 230 ILE A N 1
ATOM 1885 C CA . ILE A 1 230 ? 25.540 2.727 -20.536 1.00 87.06 230 ILE A CA 1
ATOM 1886 C C . ILE A 1 230 ? 26.412 1.512 -20.190 1.00 87.06 230 ILE A C 1
ATOM 1888 O O . ILE A 1 230 ? 27.554 1.419 -20.632 1.00 87.06 230 ILE A O 1
ATOM 1892 N N . GLN A 1 231 ? 25.883 0.541 -19.442 1.00 85.44 231 GLN A N 1
ATOM 1893 C CA . GLN A 1 231 ? 26.664 -0.594 -18.928 1.00 85.44 231 GLN A CA 1
ATOM 1894 C C . GLN A 1 231 ? 27.257 -1.479 -20.028 1.00 85.44 231 GLN A C 1
ATOM 1896 O O . GLN A 1 231 ? 28.352 -2.010 -19.857 1.00 85.44 231 GLN A O 1
ATOM 1901 N N . ASN A 1 232 ? 26.562 -1.645 -21.156 1.00 82.19 232 ASN A N 1
ATOM 1902 C CA . ASN A 1 232 ? 27.080 -2.427 -22.281 1.00 82.19 232 ASN A CA 1
ATOM 1903 C C . ASN A 1 232 ? 28.121 -1.659 -23.113 1.00 82.19 232 ASN A C 1
ATOM 1905 O O . ASN A 1 232 ? 28.764 -2.264 -23.967 1.00 82.19 232 ASN A O 1
ATOM 1909 N N . ASN A 1 233 ? 28.287 -0.353 -22.881 1.00 74.31 233 ASN A N 1
ATOM 1910 C CA . ASN A 1 233 ? 29.197 0.509 -23.636 1.00 74.31 233 ASN A CA 1
ATOM 1911 C C . ASN A 1 233 ? 30.269 1.183 -22.767 1.00 74.31 233 ASN A C 1
ATOM 1913 O O . ASN A 1 233 ? 31.144 1.843 -23.309 1.00 74.31 233 ASN A O 1
ATOM 1917 N N . ILE A 1 234 ? 30.275 0.965 -21.446 1.00 71.06 234 ILE A N 1
ATOM 1918 C CA . ILE A 1 234 ? 31.202 1.606 -20.494 1.00 71.06 234 ILE A CA 1
ATOM 1919 C C . ILE A 1 234 ? 32.683 1.238 -20.711 1.00 71.06 234 ILE A C 1
ATOM 1921 O O . ILE A 1 234 ? 33.572 1.841 -20.121 1.00 71.06 234 ILE A O 1
ATOM 1925 N N . THR A 1 235 ? 32.964 0.258 -21.573 1.00 64.06 235 THR A N 1
ATOM 1926 C CA . THR A 1 235 ? 34.319 -0.090 -22.020 1.00 64.06 235 THR A CA 1
ATOM 1927 C C . THR A 1 235 ? 34.891 0.904 -23.036 1.00 64.06 235 THR A C 1
ATOM 1929 O O . THR A 1 235 ? 36.066 0.790 -23.382 1.00 64.06 235 THR A O 1
ATOM 1932 N N . SER A 1 236 ? 34.100 1.857 -23.546 1.00 58.81 236 SER A N 1
ATOM 1933 C CA . SER A 1 236 ? 34.605 2.932 -24.402 1.00 58.81 236 SER A CA 1
ATOM 1934 C C . SER A 1 236 ? 35.425 3.916 -23.566 1.00 58.81 236 SER A C 1
ATOM 1936 O O . SER A 1 236 ? 34.889 4.631 -22.723 1.00 58.81 236 SER A O 1
ATOM 1938 N N . THR A 1 237 ? 36.725 4.003 -23.828 1.00 60.66 237 THR A N 1
ATOM 1939 C CA . THR A 1 237 ? 37.645 4.975 -23.212 1.00 60.66 237 THR A CA 1
ATOM 1940 C C . THR A 1 237 ? 37.352 6.437 -23.588 1.00 60.66 237 THR A C 1
ATOM 1942 O O . THR A 1 237 ? 38.023 7.334 -23.082 1.00 60.66 237 THR A O 1
ATOM 1945 N N . ASN A 1 238 ? 36.353 6.690 -24.442 1.00 77.56 238 ASN A N 1
ATOM 1946 C CA . ASN A 1 238 ? 35.919 8.013 -24.877 1.00 77.56 238 ASN A CA 1
ATOM 1947 C C . ASN A 1 238 ? 34.441 8.255 -24.520 1.00 77.56 238 ASN A C 1
ATOM 1949 O O . ASN A 1 238 ? 33.544 7.614 -25.068 1.00 77.56 238 ASN A O 1
ATOM 1953 N N . TYR A 1 239 ? 34.194 9.199 -23.610 1.00 83.56 239 TYR A N 1
ATOM 1954 C CA . TYR A 1 239 ? 32.848 9.574 -23.170 1.00 83.56 239 TYR A CA 1
ATOM 1955 C C . TYR A 1 239 ? 32.000 10.208 -24.283 1.00 83.56 239 TYR A C 1
ATOM 1957 O O . TYR A 1 239 ? 30.787 10.021 -24.284 1.00 83.56 239 TYR A O 1
ATOM 1965 N N . GLU A 1 240 ? 32.608 10.909 -25.243 1.00 86.69 240 GLU A N 1
ATOM 1966 C CA . GLU A 1 240 ? 31.881 11.539 -26.360 1.00 86.69 240 GLU A CA 1
ATOM 1967 C C . GLU A 1 240 ? 31.256 10.491 -27.292 1.00 86.69 240 GLU A C 1
ATOM 1969 O O . GLU A 1 240 ? 30.107 10.624 -27.719 1.00 86.69 240 GLU A O 1
ATOM 1974 N N . ASP A 1 241 ? 31.977 9.395 -27.547 1.00 83.75 241 ASP A N 1
ATOM 1975 C CA . ASP A 1 241 ? 31.473 8.284 -28.360 1.00 83.75 241 ASP A CA 1
ATOM 1976 C C . ASP A 1 241 ? 30.325 7.560 -27.644 1.00 83.75 241 ASP A C 1
ATOM 1978 O O . ASP A 1 241 ? 29.331 7.183 -28.270 1.00 83.75 241 ASP A O 1
ATOM 1982 N N . LEU A 1 242 ? 30.435 7.400 -26.319 1.00 85.88 242 LEU A N 1
ATOM 1983 C CA . LEU A 1 242 ? 29.363 6.849 -25.494 1.00 85.88 242 LEU A CA 1
ATOM 1984 C C . LEU A 1 242 ? 28.111 7.723 -25.571 1.00 85.88 242 LEU A C 1
ATOM 1986 O O . LEU A 1 242 ? 27.037 7.190 -25.844 1.00 85.88 242 LEU A O 1
ATOM 1990 N N . ILE A 1 243 ? 28.251 9.036 -25.354 1.00 88.88 243 ILE A N 1
ATOM 1991 C CA . ILE A 1 243 ? 27.139 9.994 -25.418 1.00 88.88 243 ILE A CA 1
ATOM 1992 C C . ILE A 1 243 ? 26.479 9.913 -26.792 1.00 88.88 243 ILE A C 1
ATOM 1994 O O . ILE A 1 243 ? 25.287 9.632 -26.866 1.00 88.88 243 ILE A O 1
ATOM 1998 N N . THR A 1 244 ? 27.264 10.034 -27.865 1.00 88.56 244 THR A N 1
ATOM 1999 C CA . THR A 1 244 ? 26.773 9.950 -29.249 1.00 88.56 244 THR A CA 1
ATOM 2000 C C . THR A 1 244 ? 25.972 8.671 -29.493 1.00 88.56 244 THR A C 1
ATOM 2002 O O . THR A 1 244 ? 24.922 8.700 -30.136 1.00 88.56 244 THR A O 1
ATOM 2005 N N . LYS A 1 245 ? 26.437 7.540 -28.951 1.00 86.12 245 LYS A N 1
ATOM 2006 C CA . LYS A 1 245 ? 25.765 6.248 -29.098 1.00 86.12 245 LYS A CA 1
ATOM 2007 C C . LYS A 1 245 ? 24.459 6.167 -28.307 1.00 86.12 245 LYS A C 1
ATOM 2009 O O . LYS A 1 245 ? 23.468 5.693 -28.853 1.00 86.12 245 LYS A O 1
ATOM 2014 N N . ILE A 1 246 ? 24.437 6.605 -27.045 1.00 89.00 246 ILE A N 1
ATOM 2015 C CA . ILE A 1 246 ? 23.235 6.516 -26.193 1.00 89.00 246 ILE A CA 1
ATOM 2016 C C . ILE A 1 246 ? 22.190 7.595 -26.509 1.00 89.00 246 ILE A C 1
ATOM 2018 O O . ILE A 1 246 ? 21.033 7.441 -26.132 1.00 89.00 246 ILE A O 1
ATOM 2022 N N . THR A 1 247 ? 22.568 8.675 -27.195 1.00 89.00 247 THR A N 1
ATOM 2023 C CA . THR A 1 247 ? 21.631 9.703 -27.679 1.00 89.00 247 THR A CA 1
ATOM 2024 C C . THR A 1 247 ? 21.221 9.497 -29.137 1.00 89.00 247 THR A C 1
ATOM 2026 O O . THR A 1 247 ? 20.531 10.345 -29.696 1.00 89.00 247 THR A O 1
ATOM 2029 N N . SER A 1 248 ? 21.668 8.414 -29.777 1.00 89.56 248 SER A N 1
ATOM 2030 C CA . SER A 1 248 ? 21.291 8.090 -31.151 1.00 89.56 248 SER A CA 1
ATOM 2031 C C . SER A 1 248 ? 19.794 7.781 -31.244 1.00 89.56 248 SER A C 1
ATOM 2033 O O . SER A 1 248 ? 19.269 7.010 -30.441 1.00 89.56 248 SER A O 1
ATOM 2035 N N . GLU A 1 249 ? 19.117 8.332 -32.255 1.00 88.62 249 GLU A N 1
ATOM 2036 C CA . GLU A 1 249 ? 17.712 8.007 -32.556 1.00 88.62 249 GLU A CA 1
ATOM 2037 C C . GLU A 1 249 ? 17.520 6.515 -32.877 1.00 88.62 249 GLU A C 1
ATOM 2039 O O . GLU A 1 249 ? 16.467 5.950 -32.592 1.00 88.62 249 GLU A O 1
ATOM 2044 N N . ASP A 1 250 ? 18.569 5.858 -33.378 1.00 87.81 250 ASP A N 1
ATOM 2045 C CA . ASP A 1 250 ? 18.575 4.438 -33.730 1.00 87.81 250 ASP A CA 1
ATOM 2046 C C . ASP A 1 250 ? 19.035 3.532 -32.575 1.00 87.81 250 ASP A C 1
ATOM 2048 O O . ASP A 1 250 ? 19.274 2.338 -32.784 1.00 87.81 250 ASP A O 1
ATOM 2052 N N . LEU A 1 251 ? 19.176 4.062 -31.348 1.00 90.50 251 LEU A N 1
ATOM 2053 C CA . LEU A 1 251 ? 19.592 3.264 -30.187 1.00 90.50 251 LEU A CA 1
ATOM 2054 C C . LEU A 1 251 ? 18.688 2.036 -29.992 1.00 90.50 251 LEU A C 1
ATOM 2056 O O . LEU A 1 251 ? 19.175 0.957 -29.648 1.00 90.50 251 LEU A O 1
ATOM 2060 N N . TYR A 1 252 ? 17.387 2.198 -30.242 1.00 91.69 252 TYR A N 1
ATOM 2061 C CA . TYR A 1 252 ? 16.403 1.123 -30.221 1.00 91.69 252 TYR A CA 1
ATOM 2062 C C . TYR A 1 252 ? 15.599 1.112 -31.516 1.00 91.69 252 TYR A C 1
ATOM 2064 O O . TYR A 1 252 ? 15.007 2.115 -31.903 1.00 91.69 252 TYR A O 1
ATOM 2072 N N . SER A 1 253 ? 15.521 -0.051 -32.164 1.00 93.44 253 SER A N 1
ATOM 2073 C CA . SER A 1 253 ? 14.653 -0.217 -33.327 1.00 93.44 253 SER A CA 1
ATOM 2074 C C . SER A 1 253 ? 13.179 -0.216 -32.921 1.00 93.44 253 SER A C 1
ATOM 2076 O O . SER A 1 253 ? 12.817 -0.605 -31.807 1.00 93.44 253 SER A O 1
ATOM 2078 N N . LYS A 1 254 ? 12.303 0.143 -33.864 1.00 94.12 254 LYS A N 1
ATOM 2079 C CA . LYS A 1 254 ? 10.850 0.054 -33.679 1.00 94.12 254 LYS A CA 1
ATOM 2080 C C . LYS A 1 254 ? 10.410 -1.346 -33.223 1.00 94.12 254 LYS A C 1
ATOM 2082 O O . LYS A 1 254 ? 9.700 -1.455 -32.230 1.00 94.12 254 LYS A O 1
ATOM 2087 N N . ASP A 1 255 ? 10.897 -2.399 -33.881 1.00 95.94 255 ASP A N 1
ATOM 2088 C CA . ASP A 1 255 ? 10.573 -3.792 -33.538 1.00 95.94 255 ASP A CA 1
ATOM 2089 C C . ASP A 1 255 ? 10.997 -4.152 -32.106 1.00 95.94 255 ASP A C 1
ATOM 2091 O O . ASP A 1 255 ? 10.297 -4.889 -31.409 1.00 95.94 255 ASP A O 1
ATOM 2095 N N . HIS A 1 256 ? 12.139 -3.626 -31.646 1.00 93.44 256 HIS A N 1
ATOM 2096 C CA . HIS A 1 256 ? 12.592 -3.821 -30.272 1.00 93.44 256 HIS A CA 1
ATOM 2097 C C . HIS A 1 256 ? 11.626 -3.174 -29.274 1.00 93.44 256 HIS A C 1
ATOM 2099 O O . HIS A 1 256 ? 11.233 -3.824 -28.305 1.00 93.44 256 HIS A O 1
ATOM 2105 N N . ILE A 1 257 ? 11.207 -1.931 -29.530 1.00 93.81 257 ILE A N 1
ATOM 2106 C CA . ILE A 1 257 ? 10.258 -1.205 -28.675 1.00 93.81 257 ILE A CA 1
ATOM 2107 C C . ILE A 1 257 ? 8.891 -1.896 -28.648 1.00 93.81 257 ILE A C 1
ATOM 2109 O O . ILE A 1 257 ? 8.348 -2.117 -27.567 1.00 93.81 257 ILE A O 1
ATOM 2113 N N . GLU A 1 258 ? 8.349 -2.287 -29.804 1.00 95.31 258 GLU A N 1
ATOM 2114 C CA . GLU A 1 258 ? 7.049 -2.970 -29.888 1.00 95.31 258 GLU A CA 1
ATOM 2115 C C . GLU A 1 258 ? 7.064 -4.310 -29.144 1.00 95.31 258 GLU A C 1
ATOM 2117 O O . GLU A 1 258 ? 6.142 -4.614 -28.380 1.00 95.31 258 GLU A O 1
ATOM 2122 N N . LYS A 1 259 ? 8.139 -5.089 -29.304 1.00 94.88 259 LYS A N 1
ATOM 2123 C CA . LYS A 1 259 ? 8.316 -6.346 -28.575 1.00 94.88 259 LYS A CA 1
ATOM 2124 C C . LYS A 1 259 ? 8.425 -6.114 -27.067 1.00 94.88 259 LYS A C 1
ATOM 2126 O O . LYS A 1 259 ? 7.732 -6.784 -26.304 1.00 94.88 259 LYS A O 1
ATOM 2131 N N . TYR A 1 260 ? 9.255 -5.165 -26.639 1.00 93.88 260 TYR A N 1
ATOM 2132 C CA . TYR A 1 260 ? 9.470 -4.885 -25.219 1.00 93.88 260 TYR A CA 1
ATOM 2133 C C . TYR A 1 260 ? 8.210 -4.334 -24.534 1.00 93.88 260 TYR A C 1
ATOM 2135 O O . TYR A 1 260 ? 7.909 -4.686 -23.388 1.00 93.88 260 TYR A O 1
ATOM 2143 N N . PHE A 1 261 ? 7.426 -3.527 -25.254 1.00 94.81 261 PHE A N 1
ATOM 2144 C CA . PHE A 1 261 ? 6.095 -3.103 -24.831 1.00 94.81 261 PHE A CA 1
ATOM 2145 C C . PHE A 1 261 ? 5.162 -4.303 -24.640 1.00 94.81 261 PHE A C 1
ATOM 2147 O O . PHE A 1 261 ? 4.570 -4.455 -23.569 1.00 94.81 261 PHE A O 1
ATOM 2154 N N . ALA A 1 262 ? 5.060 -5.184 -25.640 1.00 94.81 262 ALA A N 1
ATOM 2155 C CA . ALA A 1 262 ? 4.194 -6.358 -25.573 1.00 94.81 262 ALA A CA 1
ATOM 2156 C C . ALA A 1 262 ? 4.571 -7.294 -24.411 1.00 94.81 262 ALA A C 1
ATOM 2158 O O . ALA A 1 262 ? 3.687 -7.762 -23.691 1.00 94.81 262 ALA A O 1
ATOM 2159 N N . GLU A 1 263 ? 5.868 -7.524 -24.192 1.00 94.19 263 GLU A N 1
ATOM 2160 C CA . GLU A 1 263 ? 6.386 -8.315 -23.070 1.00 94.19 263 GLU A CA 1
ATOM 2161 C C . GLU A 1 263 ? 6.048 -7.663 -21.722 1.00 94.19 263 GLU A C 1
ATOM 2163 O O . GLU A 1 263 ? 5.452 -8.317 -20.864 1.00 94.19 263 GLU A O 1
ATOM 2168 N N . SER A 1 264 ? 6.323 -6.362 -21.562 1.00 93.56 264 SER A N 1
ATOM 2169 C CA . SER A 1 264 ? 6.016 -5.610 -20.334 1.00 93.56 264 SER A CA 1
ATOM 2170 C C . SER A 1 264 ? 4.520 -5.623 -19.998 1.00 93.56 264 SER A C 1
ATOM 2172 O O . SER A 1 264 ? 4.138 -5.847 -18.848 1.00 93.56 264 SER A O 1
ATOM 2174 N N . MET A 1 265 ? 3.659 -5.415 -20.999 1.00 95.25 265 MET A N 1
ATOM 2175 C CA . MET A 1 265 ? 2.205 -5.438 -20.812 1.00 95.25 265 MET A CA 1
ATOM 2176 C C . MET A 1 265 ? 1.684 -6.843 -20.525 1.00 95.25 265 MET A C 1
ATOM 2178 O O . MET A 1 265 ? 0.754 -7.006 -19.735 1.00 95.25 265 MET A O 1
ATOM 2182 N N . ASN A 1 266 ? 2.281 -7.873 -21.129 1.00 94.44 266 ASN A N 1
ATOM 2183 C CA . ASN A 1 266 ? 1.950 -9.250 -20.790 1.00 94.44 266 ASN A CA 1
ATOM 2184 C C . ASN A 1 266 ? 2.322 -9.562 -19.335 1.00 94.44 266 ASN A C 1
ATOM 2186 O O . ASN A 1 266 ? 1.499 -10.129 -18.625 1.00 94.44 266 ASN A O 1
ATOM 2190 N N . GLU A 1 267 ? 3.497 -9.148 -18.851 1.00 93.38 267 GLU A N 1
ATOM 2191 C CA . GLU A 1 267 ? 3.855 -9.337 -17.439 1.00 93.38 267 GLU A CA 1
ATOM 2192 C C . GLU A 1 267 ? 2.864 -8.668 -16.479 1.00 93.38 267 GLU A C 1
ATOM 2194 O O . GLU A 1 267 ? 2.497 -9.268 -15.466 1.00 93.38 267 GLU A O 1
ATOM 2199 N N . LEU A 1 268 ? 2.423 -7.441 -16.781 1.00 94.38 268 LEU A N 1
ATOM 2200 C CA . LEU A 1 268 ? 1.407 -6.756 -15.980 1.00 94.38 268 LEU A CA 1
ATOM 2201 C C . LEU A 1 268 ? 0.097 -7.558 -15.947 1.00 94.38 268 LEU A C 1
ATOM 2203 O O . LEU A 1 268 ? -0.401 -7.846 -14.861 1.00 94.38 268 LEU A O 1
ATOM 2207 N N . ARG A 1 269 ? -0.396 -8.011 -17.106 1.00 95.00 269 ARG A N 1
ATOM 2208 C CA . ARG A 1 269 ? -1.610 -8.845 -17.201 1.00 95.00 269 ARG A CA 1
ATOM 2209 C C . ARG A 1 269 ? -1.490 -10.160 -16.431 1.00 95.00 269 ARG A C 1
ATOM 2211 O O . ARG A 1 269 ? -2.453 -10.603 -15.816 1.00 95.00 269 ARG A O 1
ATOM 2218 N N . GLN A 1 270 ? -0.308 -10.780 -16.422 1.00 93.25 270 GLN A N 1
ATOM 2219 C CA . GLN A 1 270 ? -0.071 -11.982 -15.613 1.00 93.25 270 GLN A CA 1
ATOM 2220 C C . GLN A 1 270 ? -0.138 -11.680 -14.108 1.00 93.25 270 GLN A C 1
ATOM 2222 O O . GLN A 1 270 ? -0.691 -12.473 -13.349 1.00 93.25 270 GLN A O 1
ATOM 2227 N N . ARG A 1 271 ? 0.386 -10.529 -13.659 1.00 90.81 271 ARG A N 1
ATOM 2228 C CA . ARG A 1 271 ? 0.277 -10.090 -12.251 1.00 90.81 271 ARG A CA 1
ATOM 2229 C C . ARG A 1 271 ? -1.169 -9.773 -11.861 1.00 90.81 271 ARG A C 1
ATOM 2231 O O . ARG A 1 271 ? -1.554 -9.996 -10.718 1.00 90.81 271 ARG A O 1
ATOM 2238 N N . GLU A 1 272 ? -1.957 -9.282 -12.808 1.00 95.00 272 GLU A N 1
ATOM 2239 C CA . GLU A 1 272 ? -3.374 -8.955 -12.643 1.00 95.00 272 GLU A CA 1
ATOM 2240 C C . GLU A 1 272 ? -4.303 -10.173 -12.611 1.00 95.00 272 GLU A C 1
ATOM 2242 O O . GLU A 1 272 ? -5.444 -10.037 -12.187 1.00 95.00 272 GLU A O 1
ATOM 2247 N N . TYR A 1 273 ? -3.838 -11.364 -13.004 1.00 90.88 273 TYR A N 1
ATOM 2248 C CA . TYR A 1 273 ? -4.690 -12.553 -13.145 1.00 90.88 273 TYR A CA 1
ATOM 2249 C C . TYR A 1 273 ? -5.497 -12.901 -11.878 1.00 90.88 273 TYR A C 1
ATOM 2251 O O . TYR A 1 273 ? -6.622 -13.384 -11.975 1.00 90.88 273 TYR A O 1
ATOM 2259 N N . TYR A 1 274 ? -4.936 -12.638 -10.693 1.00 86.12 274 TYR A N 1
ATOM 2260 C CA . TYR A 1 274 ? -5.588 -12.855 -9.393 1.00 86.12 274 TYR A CA 1
ATOM 2261 C C . TYR A 1 274 ? -5.995 -11.545 -8.694 1.00 86.12 274 TYR A C 1
ATOM 2263 O O . TYR A 1 274 ? -6.212 -11.535 -7.481 1.00 86.12 274 TYR A O 1
ATOM 2271 N N . CYS A 1 275 ? -6.025 -10.426 -9.420 1.00 95.19 275 CYS A N 1
ATOM 2272 C CA . CYS A 1 275 ? -6.374 -9.119 -8.875 1.00 95.19 275 CYS A CA 1
ATOM 2273 C C . CYS A 1 275 ? -7.851 -8.790 -9.116 1.00 95.19 275 CYS A C 1
ATOM 2275 O O . CYS A 1 275 ? -8.420 -9.130 -10.149 1.00 95.19 275 CYS A O 1
ATOM 2277 N N . ASP A 1 276 ? -8.449 -8.065 -8.174 1.00 96.88 276 ASP A N 1
ATOM 2278 C CA . ASP A 1 276 ? -9.792 -7.495 -8.313 1.00 96.88 276 ASP A CA 1
ATOM 2279 C C . ASP A 1 276 ? -9.767 -6.202 -9.147 1.00 96.88 276 ASP A C 1
ATOM 2281 O O . ASP A 1 276 ? -10.772 -5.798 -9.730 1.00 96.88 276 ASP A O 1
ATOM 2285 N N . VAL A 1 277 ? -8.607 -5.539 -9.192 1.00 95.31 277 VAL A N 1
ATOM 2286 C CA . VAL A 1 277 ? -8.367 -4.314 -9.960 1.00 95.31 277 VAL A CA 1
ATOM 2287 C C . VAL A 1 277 ? -7.492 -4.629 -11.167 1.00 95.31 277 VAL A C 1
ATOM 2289 O O . VAL A 1 277 ? -6.417 -5.206 -11.022 1.00 95.31 277 VAL A O 1
ATOM 2292 N N . ILE A 1 278 ? -7.930 -4.188 -12.342 1.00 95.25 278 ILE A N 1
ATOM 2293 C CA . ILE A 1 278 ? -7.192 -4.274 -13.605 1.00 95.25 278 ILE A CA 1
ATOM 2294 C C . ILE A 1 278 ? -6.859 -2.847 -14.041 1.00 95.25 278 ILE A C 1
ATOM 2296 O O . ILE A 1 278 ? -7.709 -1.962 -13.940 1.00 95.25 278 ILE A O 1
ATOM 2300 N N . ILE A 1 279 ? -5.614 -2.612 -14.454 1.00 94.38 279 ILE A N 1
ATOM 2301 C CA . ILE A 1 279 ? -5.132 -1.313 -14.948 1.00 94.38 279 ILE A CA 1
ATOM 2302 C C . ILE A 1 279 ? -4.469 -1.417 -16.327 1.00 94.38 279 ILE A C 1
ATOM 2304 O O . ILE A 1 279 ? -4.208 -0.393 -16.955 1.00 94.38 279 ILE A O 1
ATOM 2308 N N . SER A 1 280 ? -4.161 -2.628 -16.800 1.00 94.19 280 SER A N 1
ATOM 2309 C CA . SER A 1 280 ? -3.498 -2.853 -18.091 1.00 94.19 280 SER A CA 1
ATOM 2310 C C . SER A 1 280 ? -4.341 -2.521 -19.324 1.00 94.19 280 SER A C 1
ATOM 2312 O O . SER A 1 280 ? -3.812 -2.540 -20.434 1.00 94.19 280 SER A O 1
ATOM 2314 N N . ASP A 1 281 ? -5.638 -2.274 -19.157 1.00 91.31 281 ASP A N 1
ATOM 2315 C CA . ASP A 1 281 ? -6.549 -1.775 -20.189 1.00 91.31 281 ASP A CA 1
ATOM 2316 C C . ASP A 1 281 ? -6.519 -0.244 -20.309 1.00 91.31 281 ASP A C 1
ATOM 2318 O O . ASP A 1 281 ? -6.813 0.301 -21.372 1.00 91.31 281 ASP A O 1
ATOM 2322 N N . TYR A 1 282 ? -6.162 0.436 -19.219 1.00 92.44 282 TYR A N 1
ATOM 2323 C CA . TYR A 1 282 ? -6.008 1.883 -19.163 1.00 92.44 282 TYR A CA 1
ATOM 2324 C C . TYR A 1 282 ? -4.624 2.356 -19.631 1.00 92.44 282 TYR A C 1
ATOM 2326 O O . TYR A 1 282 ? -4.524 3.421 -20.240 1.00 92.44 282 TYR A O 1
ATOM 2334 N N . ILE A 1 283 ? -3.572 1.596 -19.300 1.00 88.38 283 ILE A N 1
ATOM 2335 C CA . ILE A 1 283 ? -2.176 1.860 -19.702 1.00 88.38 283 ILE A CA 1
ATOM 2336 C C . ILE A 1 283 ? -1.985 1.578 -21.194 1.00 88.38 283 ILE A C 1
ATOM 2338 O O . ILE A 1 283 ? -1.429 2.469 -21.875 1.00 88.38 283 ILE A O 1
#

Foldseek 3Di:
DDDPQDQDPVAQETEDDCVVPPDDDCVVVAFDLRYEYEDEDDLQVSQVNVVRNVVSVHDEPRRYDYVQVVVCVVLLQEHEVQVVVSNPVHHHPPCVVCVVSCVVAFEEEEAEAPVSVVVSSVLSVDPVSSVHYHYHYYPGLVCQVVDPPSLVVLLVVQCRHQEYEYEADDCPDPNHNCSGPVNSNVSHDPNRHYFYDFPPDFCLVQLQWDADPDPDDPPPDPDRTDGNLCVVCVPPPDVVVSCCQVPDPVVDDPVRSVVSRVVRLVVRVVSCPPGPDDCSVVD